Protein AF-A0A067SMG1-F1 (afdb_monomer)

Organism: Galerina marginata (strain CBS 339.88) (NCBI:txid685588)

Sequence (246 aa):
WRNTCFRSNEITLSEAVESLTSDTPLVEARPGQNPSRWILFDTRSDKVAILAHAGLWSWNSDLRSGNFVPPGRKAPEGLPDSRMQTEISYKCEISYTIETSIDDSIYVLLKALEGHVCSQKNFNRSNRERRKWQDGTDRHRFVMSSKMLVKKSPFNTAQGSPLNTPYEIHPWVLEALNEQSEQLYIANPESPRYLDRQGEVLVDLFDSEESGFRRGDIVWFSFKLGFYVNRDHWAPEIIPTAFIRV

Solvent-accessible surface area (backbone atoms only — not comparable to full-atom values): 13862 Å² total; per-residue (Å²): 104,47,88,49,69,94,50,94,80,47,40,28,47,62,58,42,49,61,23,64,78,46,100,68,39,47,50,46,67,41,70,46,101,48,84,49,30,31,33,36,26,23,61,88,74,76,38,76,31,34,32,21,40,48,44,31,31,52,52,62,41,49,91,64,50,26,32,50,40,53,84,94,58,84,73,62,88,92,59,54,77,92,62,54,29,65,62,94,44,80,82,26,30,31,42,39,30,31,46,15,73,90,56,48,59,67,51,59,46,49,49,50,52,51,52,52,42,67,70,36,87,78,50,62,79,81,71,52,49,72,48,74,78,83,68,54,87,62,47,57,56,46,76,48,52,42,52,50,34,38,72,59,43,88,89,47,44,89,52,33,49,83,82,52,42,97,61,86,72,33,68,71,59,50,53,56,53,68,68,42,92,63,74,53,55,24,60,33,68,70,49,57,46,56,29,32,52,61,87,95,43,78,43,55,20,76,79,40,98,65,59,60,90,49,69,68,38,42,31,37,36,32,26,35,51,34,34,40,46,63,96,74,28,25,44,80,42,66,42,52,48,32,39,30,42,99

Secondary structure (DSSP, 8-state):
-TT--SSTTEEEHHHHHHHTTSSS-SEEEEE-SSTTEEEEEETTTTEE-EEEEEEEEEEESBTTTBTB--TTSPPPTT--GGG-BSS-STT-EEEEEEE-SS--HHHHHHHHHHHHHHHSTTTTTT-PEEPSTTSSSS-SEEEEEEESEEE--TTTSTT-STT--SSPPPHHHHHHHHT-SS--EEE-TTPPEEEEEETTEEEEGGGSSS-S--TT-EEEEEEEEEEEE-SSEEEEEEEEEEEEE-

pLDDT: mean 93.11, std 7.55, range [54.03, 98.56]

Structure (mmCIF, N/CA/C/O backbone):
data_AF-A0A067SMG1-F1
#
_entry.id   AF-A0A067SMG1-F1
#
loop_
_atom_site.group_PDB
_atom_site.id
_atom_site.type_symbol
_atom_site.label_atom_id
_atom_site.label_alt_id
_atom_site.label_comp_id
_atom_site.label_asym_id
_atom_site.label_entity_id
_atom_site.label_seq_id
_atom_site.pdbx_PDB_ins_code
_atom_site.Cartn_x
_atom_site.Cartn_y
_atom_site.Cartn_z
_atom_site.occupancy
_atom_site.B_iso_or_equiv
_atom_site.auth_seq_id
_atom_site.auth_comp_id
_atom_site.auth_asym_id
_atom_site.auth_atom_id
_atom_site.pdbx_PDB_model_num
ATOM 1 N N . TRP A 1 1 ? -11.318 -15.591 1.400 1.00 90.62 1 TRP A N 1
ATOM 2 C CA . TRP A 1 1 ? -10.033 -14.870 1.328 1.00 90.62 1 TRP A CA 1
ATOM 3 C C . TRP A 1 1 ? -9.918 -13.661 2.252 1.00 90.62 1 TRP A C 1
ATOM 5 O O . TRP A 1 1 ? -8.866 -13.517 2.851 1.00 90.62 1 TRP A O 1
ATOM 15 N N . ARG A 1 2 ? -10.952 -12.820 2.439 1.00 88.62 2 ARG A N 1
ATOM 16 C CA . ARG A 1 2 ? -10.880 -11.656 3.359 1.00 88.62 2 ARG A CA 1
ATOM 17 C C . ARG A 1 2 ? -10.583 -12.004 4.827 1.00 88.62 2 ARG A C 1
ATOM 19 O O . ARG A 1 2 ? -9.957 -11.208 5.511 1.00 88.62 2 ARG A O 1
ATOM 26 N N . ASN A 1 3 ? -10.989 -13.196 5.266 1.00 90.00 3 ASN A N 1
ATOM 27 C CA . ASN A 1 3 ? -10.800 -13.692 6.634 1.00 90.00 3 ASN A CA 1
ATOM 28 C C . ASN A 1 3 ? -9.672 -14.739 6.705 1.00 90.00 3 ASN A C 1
ATOM 30 O O . ASN A 1 3 ? -9.772 -15.730 7.420 1.00 90.00 3 ASN A O 1
ATOM 34 N N . THR A 1 4 ? -8.651 -14.599 5.863 1.00 93.38 4 THR A N 1
ATOM 35 C CA . THR A 1 4 ? -7.536 -15.547 5.774 1.00 93.38 4 THR A CA 1
ATOM 36 C C . THR A 1 4 ? -6.230 -14.784 5.928 1.00 93.38 4 THR A C 1
ATOM 38 O O . THR A 1 4 ? -6.065 -13.737 5.308 1.00 93.38 4 THR A O 1
ATOM 41 N N . CYS A 1 5 ? -5.299 -15.323 6.711 1.00 95.56 5 CYS A N 1
ATOM 42 C CA . CYS A 1 5 ? -3.917 -14.854 6.800 1.00 95.56 5 CYS A CA 1
ATOM 43 C C . CYS A 1 5 ? -2.984 -15.947 6.276 1.00 95.56 5 CYS A C 1
ATOM 45 O O . CYS A 1 5 ? -3.228 -17.130 6.519 1.00 95.56 5 CYS A O 1
ATOM 47 N N . PHE A 1 6 ? -1.914 -15.560 5.580 1.00 93.88 6 PHE A N 1
ATOM 48 C CA . PHE A 1 6 ? -0.892 -16.505 5.113 1.00 93.88 6 PHE A CA 1
ATOM 49 C C . PHE A 1 6 ? 0.282 -16.610 6.090 1.00 93.88 6 PHE A C 1
ATOM 51 O O . PHE A 1 6 ? 1.050 -17.570 6.032 1.00 93.88 6 PHE A O 1
ATOM 58 N N . ARG A 1 7 ? 0.431 -15.641 7.000 1.00 92.31 7 ARG A N 1
ATOM 59 C CA . ARG A 1 7 ? 1.454 -15.643 8.051 1.00 92.31 7 ARG A CA 1
ATOM 60 C C . ARG A 1 7 ? 0.813 -15.478 9.423 1.00 92.31 7 ARG A C 1
ATOM 62 O O . ARG A 1 7 ? -0.187 -14.790 9.585 1.00 92.31 7 ARG A O 1
ATOM 69 N N . SER A 1 8 ? 1.426 -16.081 10.437 1.00 92.75 8 SER A N 1
ATOM 70 C CA . SER A 1 8 ? 0.914 -16.071 11.816 1.00 92.75 8 SER A CA 1
ATOM 71 C C . SER A 1 8 ? 0.941 -14.695 12.489 1.00 92.75 8 SER A C 1
ATOM 73 O O . SER A 1 8 ? 0.257 -14.487 13.486 1.00 92.75 8 SER A O 1
ATOM 75 N N . ASN A 1 9 ? 1.734 -13.759 11.966 1.00 94.69 9 ASN A N 1
ATOM 76 C CA . ASN A 1 9 ? 1.856 -12.394 12.472 1.00 94.69 9 ASN A CA 1
ATOM 77 C C . ASN A 1 9 ? 0.959 -11.383 11.734 1.00 94.69 9 ASN A C 1
ATOM 79 O O . ASN A 1 9 ? 1.116 -10.179 11.934 1.00 94.69 9 ASN A O 1
ATOM 83 N N . GLU A 1 10 ? 0.075 -11.851 10.856 1.00 97.25 10 GLU A N 1
ATOM 84 C CA . GLU A 1 10 ? -0.895 -11.021 10.142 1.00 97.25 10 GLU A CA 1
ATOM 85 C C . GLU A 1 10 ? -2.236 -11.007 10.885 1.00 97.25 10 GLU A C 1
ATOM 87 O O . GLU A 1 10 ? -2.610 -11.977 11.546 1.00 97.25 10 GLU A O 1
ATOM 92 N N . ILE A 1 11 ? -2.964 -9.898 10.769 1.00 98.06 11 ILE A N 1
ATOM 93 C CA . ILE A 1 11 ? -4.316 -9.722 11.312 1.00 98.06 11 ILE A CA 1
ATOM 94 C C . ILE A 1 11 ? -5.219 -9.371 10.136 1.00 98.06 11 ILE A C 1
ATOM 96 O O . ILE A 1 11 ? -4.881 -8.486 9.346 1.00 98.06 11 ILE A O 1
ATOM 100 N N . THR A 1 12 ? -6.366 -10.026 9.981 1.00 98.31 12 THR A N 1
ATOM 101 C CA . THR A 1 12 ? -7.283 -9.610 8.914 1.00 98.31 12 THR A CA 1
ATOM 102 C C . THR A 1 12 ? -7.840 -8.221 9.225 1.00 98.31 12 THR A C 1
ATOM 104 O O . THR A 1 12 ? -8.020 -7.835 10.381 1.00 98.31 12 THR A O 1
ATOM 107 N N . LEU A 1 13 ? -8.113 -7.430 8.189 1.00 98.12 13 LEU A N 1
ATOM 108 C CA . LEU A 1 13 ? -8.626 -6.074 8.356 1.00 98.12 13 LEU A CA 1
ATOM 109 C C . LEU A 1 13 ? -9.962 -6.066 9.125 1.00 98.12 13 LEU A C 1
ATOM 111 O O . LEU A 1 13 ? -10.194 -5.167 9.932 1.00 98.12 13 LEU A O 1
ATOM 115 N N . SER A 1 14 ? -10.803 -7.082 8.910 1.00 97.62 14 SER A N 1
ATOM 116 C CA . SER A 1 14 ? -12.062 -7.270 9.638 1.00 97.62 14 SER A CA 1
ATOM 117 C C . SER A 1 14 ? -11.826 -7.549 11.122 1.00 97.62 14 SER A C 1
ATOM 119 O O . SER A 1 14 ? -12.358 -6.818 11.951 1.00 97.62 14 SER A O 1
ATOM 121 N N . GLU A 1 15 ? -10.968 -8.516 11.471 1.00 97.62 15 GLU A N 1
ATOM 122 C CA . GLU A 1 15 ? -10.653 -8.834 12.875 1.00 97.62 15 GLU A CA 1
ATOM 123 C C . GLU A 1 15 ? -10.051 -7.632 13.610 1.00 97.62 15 GLU A C 1
ATOM 125 O O . GLU A 1 15 ? -10.401 -7.361 14.760 1.00 97.62 15 GLU A O 1
ATOM 130 N N . ALA A 1 16 ? -9.167 -6.879 12.944 1.00 98.12 16 ALA A N 1
ATOM 131 C CA . ALA A 1 16 ? -8.590 -5.668 13.513 1.00 98.12 16 ALA A CA 1
ATOM 132 C C . ALA A 1 16 ? -9.688 -4.664 13.898 1.00 98.12 16 ALA A C 1
ATOM 134 O O . ALA A 1 16 ? -9.674 -4.156 15.018 1.00 98.12 16 ALA A O 1
ATOM 135 N N . VAL A 1 17 ? -10.659 -4.424 13.011 1.00 98.19 17 VAL A N 1
ATOM 136 C CA . VAL A 1 17 ? -11.784 -3.508 13.254 1.00 98.19 17 VAL A CA 1
ATOM 137 C C . VAL A 1 17 ? -12.749 -4.042 14.311 1.00 98.19 17 VAL A C 1
ATOM 139 O O . VAL A 1 17 ? -13.109 -3.302 15.223 1.00 98.19 17 VAL A O 1
ATOM 142 N N . GLU A 1 18 ? -13.149 -5.309 14.225 1.00 97.56 18 GLU A N 1
ATOM 143 C CA . GLU A 1 18 ? -14.068 -5.942 15.179 1.00 97.56 18 GLU A CA 1
ATOM 144 C C . GLU A 1 18 ? -13.508 -5.883 16.608 1.00 97.56 18 GLU A C 1
ATOM 146 O O . GLU A 1 18 ? -14.220 -5.527 17.553 1.00 97.56 18 GLU A O 1
ATOM 151 N N . SER A 1 19 ? -12.199 -6.116 16.756 1.00 97.81 19 SER A N 1
ATOM 152 C CA . SER A 1 19 ? -11.522 -6.082 18.054 1.00 97.81 19 SER A CA 1
ATOM 153 C C . SER A 1 19 ? -11.536 -4.711 18.736 1.00 97.81 19 SER A C 1
ATOM 155 O O . SER A 1 19 ? -11.429 -4.657 19.960 1.00 97.81 19 SER A O 1
ATOM 157 N N . LEU A 1 20 ? -11.716 -3.607 17.997 1.00 97.00 20 LEU A N 1
ATOM 158 C CA . LEU A 1 20 ? -11.731 -2.252 18.569 1.00 97.00 20 LEU A CA 1
ATOM 159 C C . LEU A 1 20 ? -12.876 -2.024 19.562 1.00 97.00 20 LEU A C 1
ATOM 161 O O . LEU A 1 20 ? -12.813 -1.094 20.362 1.00 97.00 20 LEU A O 1
ATOM 165 N N . THR A 1 21 ? -13.926 -2.841 19.483 1.00 93.44 21 THR A N 1
ATOM 166 C CA . THR A 1 21 ? -15.078 -2.791 20.395 1.00 93.44 21 THR A CA 1
ATOM 167 C C . THR A 1 21 ? -14.929 -3.706 21.610 1.00 93.44 21 THR A C 1
ATOM 169 O O . THR A 1 21 ? -15.764 -3.665 22.509 1.00 93.44 21 THR A O 1
ATOM 172 N N . SER A 1 22 ? -13.881 -4.531 21.638 1.00 94.00 22 SER A N 1
ATOM 173 C CA . SER A 1 22 ? -13.586 -5.435 22.748 1.00 94.00 22 SER A CA 1
ATOM 174 C C . SER A 1 22 ? -12.721 -4.759 23.814 1.00 94.00 22 SER A C 1
ATOM 176 O O . SER A 1 22 ? -12.049 -3.763 23.546 1.00 94.00 22 SER A O 1
ATOM 178 N N . ASP A 1 23 ? -12.669 -5.357 25.006 1.00 91.88 23 ASP A N 1
ATOM 179 C CA . ASP A 1 23 ? -11.770 -4.922 26.085 1.00 91.88 23 ASP A CA 1
ATOM 180 C C . ASP A 1 23 ? -10.282 -5.115 25.737 1.00 91.88 23 ASP A C 1
ATOM 182 O O . ASP A 1 23 ? -9.404 -4.527 26.370 1.00 91.88 23 ASP A O 1
ATOM 186 N N . THR A 1 24 ? -9.984 -5.931 24.720 1.00 93.56 24 THR A N 1
ATOM 187 C CA . THR A 1 24 ? -8.625 -6.248 24.269 1.00 93.56 24 THR A CA 1
ATOM 188 C C . THR A 1 24 ? -8.475 -6.025 22.759 1.00 93.56 24 THR A C 1
ATOM 190 O O . THR A 1 24 ? -8.431 -6.999 21.998 1.00 93.56 24 THR A O 1
ATOM 193 N N . PRO A 1 25 ? -8.387 -4.764 22.292 1.00 96.44 25 PRO A N 1
ATOM 194 C CA . PRO A 1 25 ? -8.156 -4.468 20.882 1.00 96.44 25 PRO A CA 1
ATOM 195 C C . PRO A 1 25 ? -6.884 -5.140 20.361 1.00 96.44 25 PRO A C 1
ATOM 197 O O . PRO A 1 25 ? -5.845 -5.118 21.022 1.00 96.44 25 PRO A O 1
ATOM 200 N N . LEU A 1 26 ? -6.948 -5.714 19.158 1.00 97.81 26 LEU A N 1
ATOM 201 C CA . LEU A 1 26 ? -5.795 -6.337 18.497 1.00 97.81 26 LEU A CA 1
ATOM 202 C C . LEU A 1 26 ? -4.830 -5.300 17.923 1.00 97.81 26 LEU A C 1
ATOM 204 O O . LEU A 1 26 ? -3.658 -5.601 17.697 1.00 97.81 26 LEU A O 1
ATOM 208 N N . VAL A 1 27 ? -5.326 -4.089 17.666 1.00 98.25 27 VAL A N 1
ATOM 209 C CA . VAL A 1 27 ? -4.538 -2.997 17.105 1.00 98.25 27 VAL A CA 1
ATOM 210 C C . VAL A 1 27 ? -4.694 -1.715 17.906 1.00 98.25 27 VAL A C 1
ATOM 212 O O . VAL A 1 27 ? -5.761 -1.421 18.440 1.00 98.25 27 VAL A O 1
ATOM 215 N N . GLU A 1 28 ? -3.625 -0.929 17.938 1.00 97.19 28 GLU A N 1
ATOM 216 C CA . GLU A 1 28 ? -3.606 0.402 18.538 1.00 97.19 28 GLU A CA 1
ATOM 217 C C . GLU A 1 28 ? -2.879 1.379 17.610 1.00 97.19 28 GLU A C 1
ATOM 219 O O . GLU A 1 28 ? -1.789 1.086 17.110 1.00 97.19 28 GLU A O 1
ATOM 224 N N . ALA A 1 29 ? -3.460 2.557 17.380 1.00 97.19 29 ALA A N 1
ATOM 225 C CA . ALA A 1 29 ? -2.778 3.628 16.661 1.00 97.19 29 ALA A CA 1
ATOM 226 C C . ALA A 1 29 ? -1.853 4.411 17.599 1.00 97.19 29 ALA A C 1
ATOM 228 O O . ALA A 1 29 ? -2.312 5.025 18.559 1.00 97.19 29 ALA A O 1
ATOM 229 N N . ARG A 1 30 ? -0.556 4.457 17.281 1.00 95.69 30 ARG A N 1
ATOM 230 C CA . ARG A 1 30 ? 0.455 5.164 18.084 1.00 95.69 30 ARG A CA 1
ATOM 231 C C . ARG A 1 30 ? 1.274 6.129 17.231 1.00 95.69 30 ARG A C 1
ATOM 233 O O . ARG A 1 30 ? 1.435 5.883 16.030 1.00 95.69 30 ARG A O 1
ATOM 240 N N . PRO A 1 31 ? 1.827 7.212 17.811 1.00 93.50 31 PRO A N 1
ATOM 241 C CA . PRO A 1 31 ? 2.770 8.058 17.096 1.00 93.50 31 PRO A CA 1
ATOM 242 C C . PRO A 1 31 ? 4.018 7.245 16.724 1.00 93.50 31 PRO A C 1
ATOM 244 O O . PRO A 1 31 ? 4.573 6.514 17.543 1.00 93.50 31 PRO A O 1
ATOM 247 N N . GLY A 1 32 ? 4.465 7.378 15.478 1.00 85.19 32 GLY A N 1
ATOM 248 C CA . GLY A 1 32 ? 5.755 6.868 15.032 1.00 85.19 32 GLY A CA 1
ATOM 249 C C . GLY A 1 32 ? 6.905 7.753 15.519 1.00 85.19 32 GLY A C 1
ATOM 250 O O . GLY A 1 32 ? 6.719 8.684 16.301 1.00 85.19 32 GLY A O 1
ATOM 251 N N . GLN A 1 33 ? 8.112 7.519 14.994 1.00 79.12 33 GLN A N 1
ATOM 252 C CA . GLN A 1 33 ? 9.292 8.335 15.332 1.00 79.12 33 GLN A CA 1
ATOM 253 C C . GLN A 1 33 ? 9.099 9.834 15.047 1.00 79.12 33 GLN A C 1
ATOM 255 O O . GLN A 1 33 ? 9.709 10.680 15.695 1.00 79.12 33 GLN A O 1
ATOM 260 N N . ASN A 1 34 ? 8.248 10.168 14.076 1.00 81.00 34 ASN A N 1
ATOM 261 C CA . ASN A 1 34 ? 7.830 11.533 13.799 1.00 81.00 34 ASN A CA 1
ATOM 262 C C . ASN A 1 34 ? 6.392 11.725 14.314 1.00 81.00 34 ASN A C 1
ATOM 264 O O . ASN A 1 34 ? 5.516 10.998 13.855 1.00 81.00 34 ASN A O 1
ATOM 268 N N . PRO A 1 35 ? 6.104 12.725 15.171 1.00 79.56 35 PRO A N 1
ATOM 269 C CA . PRO A 1 35 ? 4.765 12.939 15.734 1.00 79.56 35 PRO A CA 1
ATOM 270 C C . PRO A 1 35 ? 3.687 13.274 14.688 1.00 79.56 35 PRO A C 1
ATOM 272 O O . PRO A 1 35 ? 2.495 13.172 14.975 1.00 79.56 35 PRO A O 1
ATOM 275 N N . SER A 1 36 ? 4.090 13.667 13.474 1.00 89.38 36 SER A N 1
ATOM 276 C CA . SER A 1 36 ? 3.189 13.855 12.327 1.00 89.38 36 SER A CA 1
ATOM 277 C C . SER A 1 36 ? 2.790 12.550 11.636 1.00 89.38 36 SER A C 1
ATOM 279 O O . SER A 1 36 ? 1.933 12.575 10.757 1.00 89.38 36 SER A O 1
ATOM 281 N N . ARG A 1 37 ? 3.391 11.417 12.012 1.00 94.38 37 ARG A N 1
ATOM 282 C CA . ARG A 1 37 ? 3.074 10.084 11.504 1.00 94.38 37 ARG A CA 1
ATOM 283 C C . ARG A 1 37 ? 2.602 9.208 12.651 1.00 94.38 37 ARG A C 1
ATOM 285 O O . ARG A 1 37 ? 3.260 9.108 13.677 1.00 94.38 37 ARG A O 1
ATOM 292 N N . TRP A 1 38 ? 1.476 8.560 12.450 1.00 97.31 38 TRP A N 1
ATOM 293 C CA . TRP A 1 38 ? 0.915 7.543 13.320 1.00 97.31 38 TRP A CA 1
ATOM 294 C C . TRP A 1 38 ? 0.880 6.230 12.553 1.00 97.31 38 TRP A C 1
ATOM 296 O O . TRP A 1 38 ? 0.811 6.234 11.325 1.00 97.31 38 TRP A O 1
ATOM 306 N N . ILE A 1 39 ? 0.967 5.109 13.251 1.00 97.31 39 ILE A N 1
ATOM 307 C CA . ILE A 1 39 ? 0.933 3.785 12.634 1.00 97.31 39 ILE A CA 1
ATOM 308 C C . ILE A 1 39 ? 0.213 2.812 13.559 1.00 97.31 39 ILE A C 1
ATOM 310 O O . ILE A 1 39 ? 0.230 2.992 14.779 1.00 97.31 39 ILE A O 1
ATOM 314 N N . LEU A 1 40 ? -0.454 1.817 12.978 1.00 97.94 40 LEU A N 1
ATOM 315 C CA . LEU A 1 40 ? -1.070 0.746 13.752 1.00 97.94 40 LEU A CA 1
ATOM 316 C C . LEU A 1 40 ? -0.018 -0.252 14.242 1.00 97.94 40 LEU A C 1
ATOM 318 O O . LEU A 1 40 ? 0.816 -0.726 13.469 1.00 97.94 40 LEU A O 1
ATOM 322 N N . PHE A 1 41 ? -0.093 -0.587 15.525 1.00 97.94 41 PHE A N 1
ATOM 323 C CA . PHE A 1 41 ? 0.688 -1.633 16.178 1.00 97.94 41 PHE A CA 1
ATOM 324 C C . PHE A 1 41 ? -0.212 -2.807 16.550 1.00 97.94 41 PHE A C 1
ATOM 326 O O . PHE A 1 41 ? -1.348 -2.592 16.958 1.00 97.94 41 PHE A O 1
ATOM 333 N N . ASP A 1 42 ? 0.301 -4.030 16.421 1.00 97.81 42 ASP A N 1
ATOM 334 C CA . ASP A 1 42 ? -0.302 -5.239 16.980 1.00 97.81 42 ASP A CA 1
ATOM 335 C C . ASP A 1 42 ? -0.035 -5.255 18.487 1.00 97.81 42 ASP A C 1
ATOM 337 O O . ASP A 1 42 ? 1.119 -5.300 18.924 1.00 97.81 42 ASP A O 1
ATOM 341 N N . THR A 1 43 ? -1.099 -5.222 19.284 1.00 97.06 43 THR A N 1
ATOM 342 C CA . THR A 1 43 ? -1.020 -5.123 20.749 1.00 97.06 43 THR A CA 1
ATOM 343 C C . THR A 1 43 ? -0.432 -6.370 21.405 1.00 97.06 43 THR A C 1
ATOM 345 O O . THR A 1 43 ? 0.092 -6.291 22.513 1.00 97.06 43 THR A O 1
ATOM 348 N N . ARG A 1 44 ? -0.459 -7.519 20.720 1.00 95.81 44 ARG A N 1
ATOM 349 C CA . ARG A 1 44 ? 0.058 -8.797 21.234 1.00 95.81 44 ARG A CA 1
ATOM 350 C C . ARG A 1 44 ? 1.573 -8.892 21.106 1.00 95.81 44 ARG A C 1
ATOM 352 O O . ARG A 1 44 ? 2.223 -9.527 21.930 1.00 95.81 44 ARG A O 1
ATOM 359 N N . SER A 1 45 ? 2.125 -8.315 20.038 1.00 95.50 45 SER A N 1
ATOM 360 C CA . SER A 1 45 ? 3.551 -8.425 19.702 1.00 95.50 45 SER A CA 1
ATOM 361 C C . SER A 1 45 ? 4.338 -7.131 19.883 1.00 95.50 45 SER A C 1
ATOM 363 O O . SER A 1 45 ? 5.565 -7.165 19.803 1.00 95.50 45 SER A O 1
ATOM 365 N N . ASP A 1 46 ? 3.648 -6.011 20.104 1.00 95.50 46 ASP A N 1
ATOM 366 C CA . ASP A 1 46 ? 4.214 -4.662 20.197 1.00 95.50 46 ASP A CA 1
ATOM 367 C C . ASP A 1 46 ? 4.988 -4.225 18.937 1.00 95.50 46 ASP A C 1
ATOM 369 O O . ASP A 1 46 ? 5.860 -3.357 18.957 1.00 95.50 46 ASP A O 1
ATOM 373 N N . LYS A 1 47 ? 4.670 -4.842 17.795 1.00 95.81 47 LYS A N 1
ATOM 374 C CA . LYS A 1 47 ? 5.253 -4.535 16.483 1.00 95.81 47 LYS A CA 1
ATOM 375 C C . LYS A 1 47 ? 4.231 -3.834 15.605 1.00 95.81 47 LYS A C 1
ATOM 377 O O . LYS A 1 47 ? 3.034 -3.894 15.861 1.00 95.81 47 LYS A O 1
ATOM 382 N N . VAL A 1 48 ? 4.699 -3.187 14.539 1.00 96.81 48 VAL A N 1
ATOM 383 C CA . VAL A 1 48 ? 3.809 -2.627 13.512 1.00 96.81 48 VAL A CA 1
ATOM 384 C C . VAL A 1 48 ? 2.882 -3.729 12.995 1.00 96.81 48 VAL A C 1
ATOM 386 O O . VAL A 1 48 ? 3.360 -4.782 12.569 1.00 96.81 48 VAL A O 1
ATOM 389 N N . ALA A 1 49 ? 1.575 -3.475 13.035 1.00 98.06 49 ALA A N 1
ATOM 390 C CA . ALA A 1 49 ? 0.570 -4.421 12.581 1.00 98.06 49 ALA A CA 1
ATOM 391 C C . ALA A 1 49 ? 0.687 -4.634 11.067 1.00 98.06 49 ALA A C 1
ATOM 393 O O . ALA A 1 49 ? 0.797 -3.674 10.297 1.00 98.06 49 ALA A O 1
ATOM 394 N N . ILE A 1 50 ? 0.625 -5.897 10.647 1.00 98.31 50 ILE A N 1
ATOM 395 C CA . ILE A 1 50 ? 0.471 -6.270 9.242 1.00 98.31 50 ILE A CA 1
ATOM 396 C C . ILE A 1 50 ? -0.981 -6.690 9.057 1.00 98.31 50 ILE A C 1
ATOM 398 O O . ILE A 1 50 ? -1.403 -7.735 9.550 1.00 98.31 50 ILE A O 1
ATOM 402 N N . LEU A 1 51 ? -1.743 -5.839 8.380 1.00 98.56 51 LEU A N 1
ATOM 403 C CA . LEU A 1 51 ? -3.145 -6.076 8.078 1.00 98.56 51 LEU A CA 1
ATOM 404 C C . LEU A 1 51 ? -3.280 -6.833 6.763 1.00 98.56 51 LEU A C 1
ATOM 406 O O . LEU A 1 51 ? -2.466 -6.645 5.862 1.00 98.56 51 LEU A O 1
ATOM 410 N N . ALA A 1 52 ? -4.319 -7.650 6.645 1.00 98.38 52 ALA A N 1
ATOM 411 C CA . ALA A 1 52 ? -4.612 -8.434 5.453 1.00 98.38 52 ALA A CA 1
ATOM 412 C C . ALA A 1 52 ? 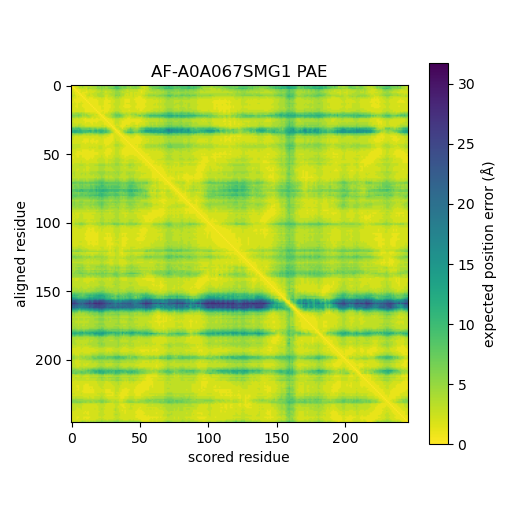-6.03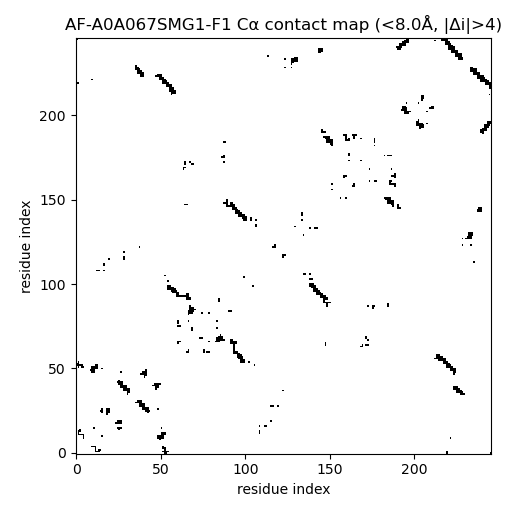8 -8.197 4.948 1.00 98.38 52 ALA A C 1
ATOM 414 O O . ALA A 1 52 ? -6.983 -8.097 5.731 1.00 98.38 52 ALA A O 1
ATOM 415 N N . HIS A 1 53 ? -6.212 -8.134 3.632 1.00 98.12 53 HIS A N 1
ATOM 416 C CA . HIS A 1 53 ? -7.522 -8.067 2.990 1.00 98.12 53 HIS A CA 1
ATOM 417 C C . HIS A 1 53 ? -7.491 -8.780 1.633 1.00 98.12 53 HIS A C 1
ATOM 419 O O . HIS A 1 53 ? -6.439 -9.223 1.180 1.00 98.12 53 HIS A O 1
ATOM 425 N N . ALA A 1 54 ? -8.642 -8.919 0.980 1.00 97.69 54 ALA A N 1
ATOM 426 C CA . ALA A 1 54 ? -8.717 -9.467 -0.369 1.00 97.69 54 ALA A CA 1
ATOM 427 C C . ALA A 1 54 ? -9.739 -8.694 -1.198 1.00 97.69 54 ALA A C 1
ATOM 429 O O . ALA A 1 54 ? -10.757 -8.262 -0.662 1.00 97.69 54 ALA A O 1
ATOM 430 N N . GLY A 1 55 ? -9.476 -8.549 -2.492 1.00 97.12 55 GLY A N 1
ATOM 431 C CA . GLY A 1 55 ? -10.370 -7.869 -3.424 1.00 97.12 55 GLY A CA 1
ATOM 432 C C . GLY A 1 55 ? -10.128 -8.299 -4.866 1.00 97.12 55 GLY A C 1
ATOM 433 O O . GLY A 1 55 ? -9.262 -9.130 -5.137 1.00 97.12 55 GLY A O 1
ATOM 434 N N . LEU A 1 56 ? -10.907 -7.735 -5.787 1.00 97.56 56 LEU A N 1
ATOM 435 C CA . LEU A 1 56 ? -10.766 -8.002 -7.216 1.00 97.56 56 LEU A CA 1
ATOM 436 C C . LEU A 1 56 ? -9.714 -7.078 -7.821 1.00 97.56 56 LEU A C 1
ATOM 438 O O . LEU A 1 56 ? -9.838 -5.856 -7.755 1.00 97.56 56 LEU A O 1
ATOM 442 N N . TRP A 1 57 ? -8.683 -7.642 -8.437 1.00 97.81 57 TRP A N 1
ATOM 443 C CA . TRP A 1 57 ? -7.665 -6.865 -9.123 1.00 97.81 57 TRP A CA 1
ATOM 444 C C . TRP A 1 57 ? -8.260 -6.168 -10.342 1.00 97.81 57 TRP A C 1
ATOM 446 O O . TRP A 1 57 ? -8.920 -6.790 -11.176 1.00 97.81 57 TRP A O 1
ATOM 456 N N . SER A 1 58 ? -8.032 -4.864 -10.468 1.00 96.44 58 SER A N 1
ATOM 457 C CA . SER A 1 58 ? -8.488 -4.100 -11.629 1.00 96.44 58 SER A CA 1
ATOM 458 C C . SER A 1 58 ? -7.345 -3.774 -12.577 1.00 96.44 58 SER A C 1
ATOM 460 O O . SER A 1 58 ? -7.530 -3.875 -13.788 1.00 96.44 58 SER A O 1
ATOM 462 N N . TRP A 1 59 ? -6.229 -3.275 -12.044 1.00 95.62 59 TRP A N 1
ATOM 463 C CA . TRP A 1 59 ? -5.133 -2.718 -12.836 1.00 95.62 59 TRP A CA 1
ATOM 464 C C . TRP A 1 59 ? -3.891 -2.473 -11.974 1.00 95.62 59 TRP A C 1
ATOM 466 O O . TRP A 1 59 ? -4.006 -2.199 -10.779 1.00 95.62 59 TRP A O 1
AT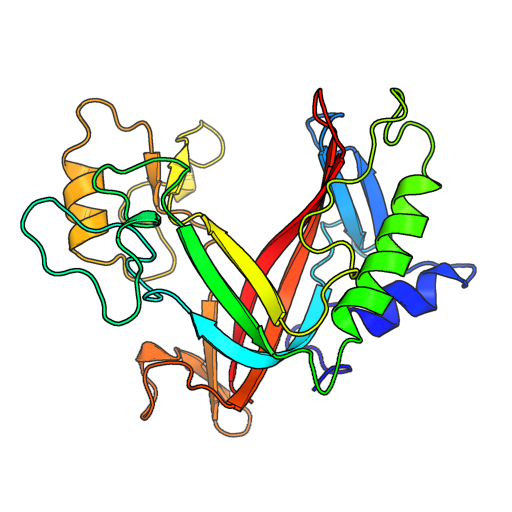OM 476 N N . ASN A 1 60 ? -2.716 -2.466 -12.597 1.00 96.25 60 ASN A N 1
ATOM 477 C CA . ASN A 1 60 ? -1.476 -1.968 -12.016 1.00 96.25 60 ASN A CA 1
ATOM 478 C C . ASN A 1 60 ? -0.563 -1.359 -13.084 1.00 96.25 60 ASN A C 1
ATOM 480 O O . ASN A 1 60 ? -0.649 -1.718 -14.256 1.00 96.25 60 ASN A O 1
ATOM 484 N N . SER A 1 61 ? 0.346 -0.478 -12.665 1.00 95.94 61 SER A N 1
ATOM 485 C CA . SER A 1 61 ? 1.529 -0.160 -13.475 1.00 95.94 61 SER A CA 1
ATOM 486 C C . SER A 1 61 ? 2.467 -1.366 -13.517 1.00 95.94 61 SER A C 1
ATOM 488 O O . SER A 1 61 ? 2.336 -2.260 -12.680 1.00 95.94 61 SER A O 1
ATOM 490 N N . ASP A 1 62 ? 3.455 -1.364 -14.412 1.00 95.25 62 ASP A N 1
ATOM 491 C CA . ASP A 1 62 ? 4.479 -2.413 -14.443 1.00 95.25 62 ASP A CA 1
ATOM 492 C C . ASP A 1 62 ? 5.028 -2.710 -13.031 1.00 95.25 62 ASP A C 1
ATOM 494 O O . ASP A 1 62 ? 5.364 -1.793 -12.277 1.00 95.25 62 ASP A O 1
ATOM 498 N N . LEU A 1 63 ? 5.061 -3.986 -12.639 1.00 95.25 63 LEU A N 1
ATOM 499 C CA . LEU A 1 63 ? 5.371 -4.391 -11.262 1.00 95.25 63 LEU A CA 1
ATOM 500 C C . LEU 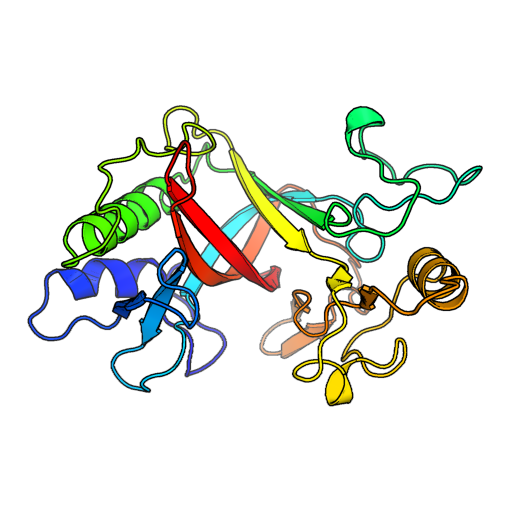A 1 63 ? 6.866 -4.302 -10.923 1.00 95.25 63 LEU A C 1
ATOM 502 O O . LEU A 1 63 ? 7.232 -4.474 -9.760 1.00 95.25 63 LEU A O 1
ATOM 506 N N . ARG A 1 64 ? 7.732 -4.039 -11.911 1.00 93.19 64 ARG A N 1
ATOM 507 C CA . ARG A 1 64 ? 9.186 -3.930 -11.736 1.00 93.19 64 ARG A CA 1
ATOM 508 C C . ARG A 1 64 ? 9.696 -2.513 -12.015 1.00 93.19 64 ARG A C 1
ATOM 510 O O . ARG A 1 64 ? 10.555 -2.028 -11.281 1.00 93.19 64 ARG A O 1
ATOM 517 N N . SER A 1 65 ? 9.173 -1.833 -13.037 1.00 95.19 65 SER A N 1
ATOM 518 C CA . SER A 1 65 ? 9.557 -0.463 -13.410 1.00 95.19 65 SER A CA 1
ATOM 519 C C . SER A 1 65 ? 8.555 0.609 -12.971 1.00 95.19 65 SER A C 1
ATOM 521 O O . SER A 1 65 ? 8.863 1.795 -13.077 1.00 95.19 65 SER A O 1
ATOM 523 N N . GLY A 1 66 ? 7.370 0.232 -12.480 1.00 96.12 66 GLY A N 1
ATOM 524 C CA . GLY A 1 66 ? 6.342 1.166 -12.022 1.00 96.12 66 GLY A CA 1
ATOM 525 C C . GLY A 1 66 ? 6.024 2.238 -13.060 1.00 96.12 66 GLY A C 1
ATOM 526 O O . GLY A 1 66 ? 5.762 1.943 -14.226 1.00 96.12 66 GLY A O 1
ATOM 527 N N . ASN A 1 67 ? 6.063 3.497 -12.630 1.00 97.19 67 ASN A N 1
ATOM 528 C CA . ASN A 1 67 ? 5.935 4.657 -13.509 1.00 97.19 67 ASN A CA 1
ATOM 529 C C . ASN A 1 67 ? 7.274 5.249 -13.989 1.00 97.19 67 ASN A C 1
ATOM 531 O O . ASN A 1 67 ? 7.261 6.309 -14.618 1.00 97.19 67 ASN A O 1
ATOM 535 N N . PHE A 1 68 ? 8.414 4.617 -13.699 1.00 97.62 68 PHE A N 1
ATOM 536 C CA . PHE A 1 68 ? 9.716 5.083 -14.170 1.00 97.62 68 PHE A CA 1
ATOM 537 C C . PHE A 1 68 ? 9.976 4.615 -15.606 1.00 97.62 68 PHE A C 1
ATOM 539 O O . PHE A 1 68 ? 9.990 3.418 -15.895 1.00 97.62 68 PHE A O 1
ATOM 546 N N . VAL A 1 69 ? 10.207 5.572 -16.504 1.00 97.00 69 VAL A N 1
ATOM 547 C CA . VAL A 1 69 ? 10.487 5.328 -17.921 1.00 97.00 69 VAL A CA 1
ATOM 548 C C . VAL A 1 69 ? 11.640 6.240 -18.345 1.00 97.00 69 VAL A C 1
ATOM 550 O O . VAL A 1 69 ? 11.437 7.453 -18.445 1.00 97.00 69 VAL A O 1
ATOM 553 N N . PRO A 1 70 ? 12.845 5.698 -18.598 1.00 95.12 70 PRO A N 1
ATOM 554 C CA . PRO A 1 70 ? 13.977 6.506 -19.029 1.00 95.12 70 PRO A CA 1
ATOM 555 C C . PRO A 1 70 ? 13.697 7.253 -20.342 1.00 95.12 70 PRO A C 1
ATOM 557 O O . PRO A 1 70 ? 12.938 6.754 -21.185 1.00 95.12 70 PRO A O 1
ATOM 560 N N . PRO A 1 71 ? 14.345 8.409 -20.571 1.00 93.38 71 PRO A N 1
ATOM 561 C CA . PRO A 1 71 ? 14.232 9.138 -21.829 1.00 93.38 71 PRO A CA 1
ATOM 562 C C . PRO A 1 71 ? 14.490 8.244 -23.051 1.00 93.38 71 PRO A C 1
ATOM 564 O O . PRO A 1 71 ? 15.436 7.459 -23.085 1.00 93.38 71 PRO A O 1
ATOM 567 N N . GLY A 1 72 ? 13.630 8.349 -24.067 1.00 91.75 72 GLY A N 1
ATOM 568 C CA . GLY A 1 72 ? 13.749 7.580 -25.312 1.00 91.75 72 GLY A CA 1
ATOM 569 C C . GLY A 1 72 ? 13.289 6.117 -25.233 1.00 91.75 72 GLY A C 1
ATOM 570 O O . GLY A 1 72 ? 13.298 5.430 -26.255 1.00 91.75 72 GLY A O 1
ATOM 571 N N . ARG A 1 73 ? 12.854 5.623 -24.066 1.00 93.94 73 ARG A N 1
ATOM 572 C CA . ARG A 1 73 ? 12.224 4.299 -23.938 1.00 93.94 73 ARG A CA 1
ATOM 573 C C . ARG 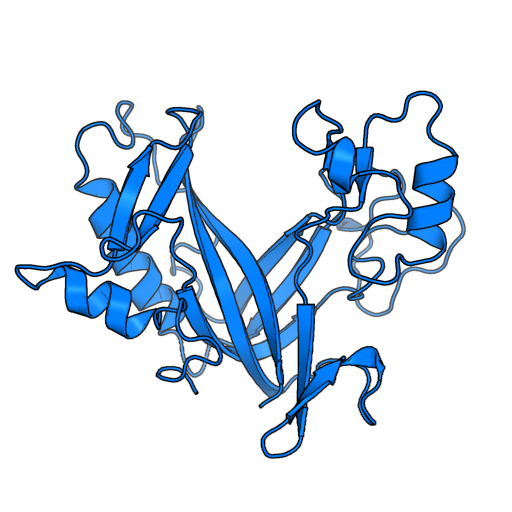A 1 73 ? 10.716 4.388 -24.169 1.00 93.94 73 ARG A C 1
ATOM 575 O O . ARG A 1 73 ? 10.078 5.393 -23.866 1.00 93.94 73 ARG A O 1
ATOM 582 N N . LYS A 1 74 ? 10.136 3.312 -24.706 1.00 92.75 74 LYS A N 1
ATOM 583 C CA . LYS A 1 74 ? 8.681 3.178 -24.846 1.00 92.75 74 LYS A CA 1
ATOM 584 C C . LYS A 1 74 ? 8.071 2.927 -23.466 1.00 92.75 74 LYS A C 1
ATOM 586 O O . LYS A 1 74 ? 8.520 2.022 -22.767 1.00 92.75 74 LYS A O 1
ATOM 591 N N . ALA A 1 75 ? 7.053 3.701 -23.099 1.00 92.75 75 ALA A N 1
ATOM 592 C CA . ALA A 1 75 ? 6.322 3.487 -21.855 1.00 92.75 75 ALA A CA 1
ATOM 593 C C . ALA A 1 75 ? 5.648 2.097 -21.834 1.00 92.75 75 ALA A C 1
ATOM 595 O O . ALA A 1 75 ? 5.172 1.644 -22.885 1.00 92.75 75 ALA A O 1
ATOM 596 N N . PRO A 1 76 ? 5.587 1.426 -20.665 1.00 91.69 76 PRO A N 1
ATOM 597 C CA . PRO A 1 76 ? 4.776 0.226 -20.487 1.00 91.69 76 PRO A CA 1
ATOM 598 C C . PRO A 1 76 ? 3.318 0.459 -20.895 1.00 91.69 76 PRO A C 1
ATOM 600 O O . PRO A 1 76 ? 2.784 1.563 -20.753 1.00 91.69 76 PRO A O 1
ATOM 603 N N . GLU A 1 77 ? 2.664 -0.585 -21.401 1.00 88.19 77 GLU A N 1
ATOM 604 C CA . GLU A 1 77 ? 1.271 -0.493 -21.834 1.00 88.19 77 GLU A CA 1
ATOM 605 C C . GLU A 1 77 ? 0.355 -0.054 -20.680 1.00 88.19 77 GLU A C 1
ATOM 607 O O . GLU A 1 77 ? 0.476 -0.513 -19.546 1.00 88.19 77 GLU A O 1
ATOM 612 N N . GLY A 1 78 ? -0.564 0.869 -20.970 1.00 85.75 78 GLY A N 1
ATOM 613 C CA . GLY A 1 78 ? -1.531 1.364 -19.991 1.00 85.75 78 GLY A CA 1
ATOM 614 C C . GLY A 1 78 ? -0.982 2.366 -18.968 1.00 85.75 78 GLY A C 1
ATOM 615 O O . GLY A 1 78 ? -1.764 2.830 -18.140 1.00 85.75 78 GLY A O 1
ATOM 616 N N . LEU A 1 79 ? 0.304 2.742 -19.015 1.00 91.75 79 LEU A N 1
ATOM 617 C CA . LEU A 1 79 ? 0.850 3.835 -18.203 1.00 91.75 79 LEU A CA 1
ATOM 618 C C . LEU A 1 79 ? 0.544 5.196 -18.862 1.00 91.75 79 LEU A C 1
ATOM 620 O O . LEU A 1 79 ? 1.039 5.452 -19.957 1.00 91.75 79 LEU A O 1
ATOM 624 N N . PRO A 1 80 ? -0.226 6.100 -18.223 1.00 89.00 80 PRO A N 1
ATOM 625 C CA . PRO A 1 80 ? -0.475 7.427 -18.782 1.00 89.00 80 PRO A CA 1
ATOM 626 C C . PRO A 1 80 ? 0.777 8.308 -18.749 1.00 89.00 80 PRO A C 1
ATOM 628 O O . PRO A 1 80 ? 1.452 8.370 -17.717 1.00 89.00 80 PRO A O 1
ATOM 631 N N . ASP A 1 81 ? 1.004 9.094 -19.805 1.00 88.81 81 ASP A N 1
ATOM 632 C CA . ASP A 1 81 ? 2.133 10.035 -19.903 1.00 88.81 81 ASP A CA 1
ATOM 633 C C . ASP A 1 81 ? 2.225 10.983 -18.699 1.00 88.81 81 ASP A C 1
ATOM 635 O O . ASP A 1 81 ? 3.304 11.263 -18.184 1.00 88.81 81 ASP A O 1
ATOM 639 N N . SER A 1 82 ? 1.077 11.419 -18.170 1.00 91.00 82 SER A N 1
ATOM 640 C CA . SER A 1 82 ? 1.000 12.302 -16.998 1.00 91.00 82 SER A CA 1
ATOM 641 C C . SER A 1 82 ? 1.510 11.673 -15.696 1.00 91.00 82 SER A C 1
ATOM 643 O O . SER A 1 82 ? 1.746 12.386 -14.719 1.00 91.00 82 SER A O 1
ATOM 645 N N . ARG A 1 83 ? 1.661 10.344 -15.650 1.00 91.44 83 ARG A N 1
ATOM 646 C CA . ARG A 1 83 ? 2.181 9.599 -14.496 1.00 91.44 83 ARG A CA 1
ATOM 647 C C . ARG A 1 83 ? 3.639 9.196 -14.664 1.00 91.44 83 ARG A C 1
ATOM 649 O O . ARG A 1 83 ? 4.247 8.835 -13.655 1.00 91.44 83 ARG A O 1
ATOM 656 N N . MET A 1 84 ? 4.189 9.268 -15.875 1.00 95.12 84 MET A N 1
ATOM 657 C CA . MET A 1 84 ? 5.569 8.882 -16.161 1.00 95.12 84 MET A CA 1
ATOM 658 C C . MET A 1 84 ? 6.567 9.731 -15.369 1.00 95.12 84 MET A C 1
ATOM 660 O O . MET A 1 84 ? 6.388 10.936 -15.191 1.00 95.12 84 MET A O 1
ATOM 664 N N . GLN A 1 85 ? 7.627 9.090 -14.886 1.00 96.38 85 GLN A N 1
ATOM 665 C CA . GLN A 1 85 ? 8.797 9.735 -14.300 1.00 96.38 85 GLN A CA 1
ATOM 666 C C . GLN A 1 85 ? 10.014 9.384 -15.150 1.00 96.38 85 GLN A C 1
ATOM 668 O O . GLN A 1 85 ? 10.330 8.211 -15.323 1.00 96.38 85 GLN A O 1
ATOM 673 N N . THR A 1 86 ? 10.697 10.400 -15.669 1.00 95.00 86 THR A N 1
ATOM 674 C CA . THR A 1 86 ? 11.918 10.233 -16.473 1.00 95.00 86 THR A CA 1
ATOM 675 C C . THR A 1 86 ? 13.191 10.280 -15.637 1.00 95.00 86 THR A C 1
ATOM 677 O O . THR A 1 86 ? 14.264 9.956 -16.131 1.00 95.00 86 THR A O 1
ATOM 680 N N . GLU A 1 87 ? 13.073 10.671 -14.368 1.00 94.00 87 GLU A N 1
ATOM 681 C CA . GLU A 1 87 ? 14.164 10.757 -13.404 1.00 94.00 87 GLU A CA 1
ATOM 682 C C . GLU A 1 87 ? 13.796 9.993 -12.133 1.00 94.00 87 GLU A C 1
ATOM 684 O O . GLU A 1 87 ? 12.654 10.043 -11.654 1.00 94.00 87 GLU A O 1
ATOM 689 N N . ILE A 1 88 ? 14.784 9.312 -11.559 1.00 93.75 88 ILE A N 1
ATOM 690 C CA . ILE A 1 88 ? 14.622 8.609 -10.291 1.00 93.75 88 ILE A CA 1
ATOM 691 C C . ILE A 1 88 ? 14.357 9.595 -9.151 1.00 93.75 88 ILE A C 1
ATOM 693 O O . ILE A 1 88 ? 15.079 10.565 -8.926 1.00 93.75 88 ILE A O 1
ATOM 697 N N . SER A 1 89 ? 13.284 9.357 -8.404 1.00 93.69 89 SER A N 1
ATOM 698 C CA . SER A 1 89 ? 12.917 10.184 -7.257 1.00 93.69 89 SER A CA 1
ATOM 699 C C . SER A 1 89 ? 11.900 9.472 -6.366 1.00 93.69 89 SER A C 1
ATOM 701 O O . SER A 1 89 ? 11.392 8.403 -6.697 1.00 93.69 89 SER A O 1
ATOM 703 N N . TYR A 1 90 ? 11.507 10.109 -5.259 1.00 90.62 90 TYR A N 1
ATOM 704 C CA . TYR A 1 90 ? 10.412 9.631 -4.398 1.00 90.62 90 TYR A CA 1
ATOM 705 C C . TYR A 1 90 ? 9.040 9.543 -5.109 1.00 90.62 90 TYR A C 1
ATOM 707 O O . TYR A 1 90 ? 8.078 9.009 -4.545 1.00 90.62 90 TYR A O 1
ATOM 715 N N . LYS A 1 91 ? 8.917 10.112 -6.317 1.00 95.25 91 LYS A N 1
ATOM 716 C CA . LYS A 1 91 ? 7.715 10.025 -7.158 1.00 95.25 91 LYS A CA 1
ATOM 717 C C . LYS A 1 91 ? 7.668 8.742 -7.995 1.00 95.25 91 LYS A C 1
ATOM 719 O O . LYS A 1 91 ? 6.615 8.447 -8.553 1.00 95.25 91 LYS A O 1
ATOM 724 N N . CYS A 1 92 ? 8.775 7.997 -8.072 1.00 96.69 92 CYS A N 1
ATOM 725 C CA . CYS A 1 92 ? 8.806 6.679 -8.696 1.00 96.69 92 CYS A CA 1
ATOM 726 C C . CYS A 1 92 ? 8.047 5.680 -7.816 1.00 96.69 92 CYS A C 1
ATOM 728 O O . CYS A 1 92 ? 8.431 5.402 -6.672 1.00 96.69 92 CYS A O 1
ATOM 730 N N . GLU A 1 93 ? 6.939 5.172 -8.333 1.00 97.00 93 GLU A N 1
ATOM 731 C CA . GLU A 1 93 ? 6.015 4.313 -7.610 1.00 97.00 93 GLU A CA 1
ATOM 732 C C . GLU A 1 93 ? 5.377 3.273 -8.524 1.00 97.00 93 GLU A C 1
ATOM 734 O O . GLU A 1 93 ? 5.208 3.478 -9.726 1.00 97.00 93 GLU A O 1
ATOM 739 N N . ILE A 1 94 ? 4.987 2.162 -7.911 1.00 97.12 94 ILE A N 1
ATOM 740 C CA . ILE A 1 94 ? 4.127 1.157 -8.522 1.00 97.12 94 ILE A CA 1
ATOM 741 C C . ILE A 1 94 ? 2.723 1.439 -8.010 1.00 97.12 94 ILE A C 1
ATOM 743 O O . ILE A 1 94 ? 2.526 1.588 -6.803 1.00 97.12 94 ILE A O 1
ATOM 747 N N . SER A 1 95 ? 1.768 1.572 -8.923 1.00 96.44 95 SER A N 1
ATOM 748 C CA . SER A 1 95 ? 0.364 1.822 -8.607 1.00 96.44 95 SER A CA 1
ATOM 749 C C . SER A 1 95 ? -0.451 0.553 -8.806 1.00 96.44 95 SER A C 1
ATOM 751 O O . SER A 1 95 ? -0.247 -0.165 -9.781 1.00 96.44 95 SER A O 1
ATOM 753 N N . TYR A 1 96 ? -1.407 0.324 -7.915 1.00 97.25 96 TYR A N 1
ATOM 754 C CA . TYR A 1 96 ? -2.317 -0.817 -7.924 1.00 97.25 96 TYR A CA 1
ATOM 755 C C . TYR A 1 96 ? -3.741 -0.316 -7.794 1.00 97.25 96 TYR A C 1
ATOM 757 O O . TYR A 1 96 ? -3.993 0.684 -7.123 1.00 97.25 96 TYR A O 1
ATOM 765 N N . THR A 1 97 ? -4.683 -1.017 -8.404 1.00 96.81 97 THR A N 1
ATOM 766 C CA . THR A 1 97 ? -6.104 -0.711 -8.309 1.00 96.81 97 THR A CA 1
ATOM 767 C C . THR A 1 97 ? -6.893 -1.981 -8.051 1.00 96.81 97 THR A C 1
ATOM 769 O O . THR A 1 97 ? -6.792 -2.945 -8.807 1.00 96.81 97 THR A O 1
ATOM 772 N N . ILE A 1 98 ? -7.709 -1.943 -7.006 1.00 97.56 98 ILE A N 1
ATOM 773 C CA . ILE A 1 98 ? -8.709 -2.947 -6.661 1.00 97.56 98 ILE A CA 1
ATOM 774 C C . ILE A 1 98 ? -10.077 -2.413 -7.086 1.00 97.56 98 ILE A C 1
ATOM 776 O O . ILE A 1 98 ? -10.394 -1.244 -6.865 1.00 97.56 98 ILE A O 1
ATOM 780 N N . GLU A 1 99 ? -10.873 -3.260 -7.722 1.00 97.31 99 GLU A N 1
ATOM 781 C CA . GLU A 1 99 ? -12.268 -2.996 -8.057 1.00 97.31 99 GLU A CA 1
ATOM 782 C C . GLU A 1 99 ? -13.131 -3.168 -6.802 1.00 97.31 99 GLU A C 1
ATOM 784 O O . GLU A 1 99 ? -13.103 -4.221 -6.163 1.00 97.31 99 GLU A O 1
ATOM 789 N N . THR A 1 100 ? -13.888 -2.130 -6.450 1.00 97.06 100 THR A N 1
ATOM 790 C CA . THR A 1 100 ? -14.686 -2.081 -5.215 1.00 97.06 100 THR A CA 1
ATOM 791 C C . THR A 1 100 ? -16.168 -1.804 -5.467 1.00 97.06 100 THR A C 1
ATOM 793 O O . THR A 1 100 ? -16.922 -1.632 -4.517 1.00 97.06 100 THR A O 1
ATOM 796 N N . SER A 1 101 ? -16.628 -1.803 -6.727 1.00 94.62 101 SER A N 1
ATOM 797 C CA . SER A 1 101 ? -18.061 -1.654 -7.045 1.00 94.62 101 SER A CA 1
ATOM 798 C C . SER A 1 101 ? -18.943 -2.798 -6.532 1.00 94.62 101 SER A C 1
ATOM 800 O O . SER A 1 101 ? -20.124 -2.581 -6.272 1.00 94.62 101 SER A O 1
ATOM 802 N N . ILE A 1 102 ? -18.385 -4.005 -6.391 1.00 91.38 102 ILE A N 1
ATOM 803 C CA . ILE A 1 102 ? -19.091 -5.188 -5.867 1.00 91.38 102 ILE A CA 1
ATOM 804 C C . ILE A 1 102 ? -18.858 -5.345 -4.358 1.00 91.38 102 ILE A C 1
ATOM 806 O O . ILE A 1 102 ? -19.760 -5.749 -3.630 1.00 91.38 102 ILE A O 1
ATOM 810 N N . ASP A 1 103 ? -17.647 -5.035 -3.894 1.00 93.38 103 ASP A N 1
ATOM 811 C CA . ASP A 1 103 ? -17.231 -5.162 -2.499 1.00 93.38 103 ASP A CA 1
ATOM 812 C C . ASP A 1 103 ? -16.460 -3.909 -2.075 1.00 93.38 103 ASP A C 1
ATOM 814 O O . ASP A 1 103 ? -15.280 -3.743 -2.388 1.00 93.38 103 ASP A O 1
ATOM 818 N N . ASP A 1 104 ? -17.138 -3.019 -1.353 1.00 95.69 104 ASP A N 1
ATOM 819 C CA . ASP A 1 104 ? -16.567 -1.776 -0.840 1.00 95.69 104 ASP A CA 1
ATOM 820 C C . ASP A 1 104 ? -16.093 -1.897 0.617 1.00 95.69 104 ASP A C 1
ATOM 822 O O . ASP A 1 104 ? -15.779 -0.887 1.255 1.00 95.69 104 ASP A O 1
ATOM 826 N N . SER A 1 105 ? -16.001 -3.125 1.150 1.00 96.56 105 SER A N 1
ATOM 827 C CA . SER A 1 105 ? -15.683 -3.364 2.563 1.00 96.56 105 SER A CA 1
ATOM 828 C C . SER A 1 105 ? -14.365 -2.728 2.999 1.00 96.56 105 SER A C 1
ATOM 830 O O . SER A 1 105 ? -14.273 -2.259 4.132 1.00 96.56 105 SER A O 1
ATOM 832 N N . ILE A 1 106 ? -13.377 -2.601 2.106 1.00 96.81 106 ILE A N 1
ATOM 833 C CA . ILE A 1 106 ? -12.131 -1.886 2.405 1.00 96.81 106 ILE A CA 1
ATOM 834 C C . ILE A 1 106 ? -12.381 -0.436 2.850 1.00 96.81 106 ILE A C 1
ATOM 836 O O . ILE A 1 106 ? -11.763 0.020 3.808 1.00 96.81 106 ILE A O 1
ATOM 840 N N . TYR A 1 107 ? -13.325 0.278 2.226 1.00 97.38 107 TYR A N 1
ATOM 841 C CA . TYR A 1 107 ? -13.669 1.649 2.610 1.00 97.38 107 TYR A CA 1
ATOM 842 C C . TYR A 1 107 ? -14.342 1.687 3.981 1.00 97.38 107 TYR A C 1
ATOM 844 O O . TYR A 1 107 ? -14.000 2.533 4.807 1.00 97.38 107 TYR A O 1
ATOM 852 N N . VAL A 1 108 ? -15.271 0.763 4.239 1.00 97.12 108 VAL A N 1
ATOM 853 C CA . VAL A 1 108 ? -15.987 0.664 5.521 1.00 97.12 108 VAL A CA 1
ATOM 854 C C . VAL A 1 108 ? -15.013 0.367 6.664 1.00 97.12 108 VAL A C 1
ATOM 856 O O . VAL A 1 108 ? -15.014 1.059 7.682 1.00 97.12 108 VAL A O 1
ATOM 859 N N . LEU A 1 109 ? -14.134 -0.616 6.472 1.00 97.81 109 LEU A N 1
ATOM 860 C CA . LEU A 1 109 ? -13.170 -1.050 7.478 1.00 97.81 109 LEU A CA 1
ATOM 861 C C . LEU A 1 109 ? -12.086 0.009 7.729 1.00 97.81 109 LEU A C 1
ATOM 863 O O . LEU A 1 109 ? -11.777 0.318 8.881 1.00 97.81 109 LEU A O 1
ATOM 867 N N . LEU A 1 110 ? -11.552 0.642 6.677 1.00 97.56 110 LEU A N 1
ATOM 868 C CA . LEU A 1 110 ? -10.614 1.758 6.840 1.00 97.56 110 LEU A CA 1
ATOM 869 C C . LEU A 1 110 ? -11.263 2.938 7.563 1.00 97.56 110 LEU A C 1
ATOM 871 O O . LEU A 1 110 ? -10.602 3.575 8.379 1.00 97.56 110 LEU A O 1
ATOM 875 N N . LYS A 1 111 ? -12.553 3.210 7.327 1.00 97.56 111 LYS A N 1
ATOM 876 C CA . LYS A 1 111 ? -13.273 4.272 8.038 1.00 97.56 111 LYS A CA 1
ATOM 877 C C . LYS A 1 111 ? -13.363 4.007 9.541 1.00 97.56 111 LYS A C 1
ATOM 879 O O . LYS A 1 111 ? -13.239 4.945 10.327 1.00 97.56 111 LYS A O 1
ATOM 884 N N . ALA A 1 112 ? -13.532 2.752 9.949 1.00 98.12 112 ALA A N 1
ATOM 885 C CA . ALA A 1 112 ? -13.516 2.384 11.361 1.00 98.12 112 ALA A CA 1
ATOM 886 C C . ALA A 1 112 ? -12.129 2.610 11.995 1.00 98.12 112 ALA A C 1
ATOM 888 O O . ALA A 1 112 ? -12.034 3.215 13.064 1.00 98.12 112 ALA A O 1
ATOM 889 N N . LEU A 1 113 ? -11.047 2.224 11.306 1.00 98.31 113 LEU A N 1
ATOM 890 C CA . LEU A 1 113 ? -9.672 2.487 11.763 1.00 98.31 113 LEU A CA 1
ATOM 891 C C . LEU A 1 113 ? -9.332 3.989 11.779 1.00 98.31 113 LEU A C 1
ATOM 893 O O . LEU A 1 113 ? -8.639 4.455 12.684 1.00 98.31 113 LEU A O 1
ATOM 897 N N . GLU A 1 114 ? -9.850 4.766 10.822 1.00 97.94 114 GLU A N 1
ATOM 898 C CA . GLU A 1 114 ? -9.795 6.234 10.846 1.00 97.94 114 GLU A CA 1
ATOM 899 C C . GLU A 1 114 ? -10.489 6.801 12.096 1.00 97.94 114 GLU A C 1
ATOM 901 O O . GLU A 1 114 ? -9.947 7.686 12.759 1.00 97.94 114 GLU A O 1
ATOM 906 N N . GLY A 1 115 ? -11.674 6.287 12.442 1.00 97.56 115 GLY A N 1
ATOM 907 C CA . GLY A 1 115 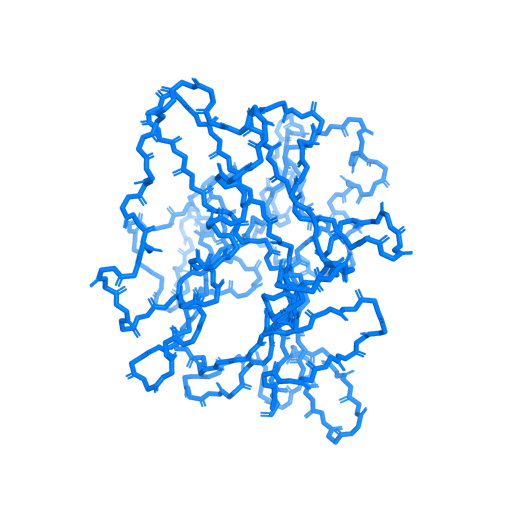? -12.379 6.658 13.670 1.00 97.56 115 GLY A CA 1
ATOM 908 C C . GLY A 1 115 ? -11.551 6.359 14.921 1.00 97.56 115 GLY A C 1
ATOM 909 O O . GLY A 1 115 ? -11.422 7.213 15.800 1.00 97.56 115 GLY A O 1
ATOM 910 N N . HIS A 1 116 ? -10.912 5.189 14.959 1.00 97.50 116 HIS A N 1
ATOM 911 C CA . HIS A 1 116 ? -10.035 4.795 16.054 1.00 97.50 116 HIS A CA 1
ATOM 912 C C . HIS A 1 116 ? -8.835 5.734 16.214 1.00 97.50 116 HIS A C 1
ATOM 914 O O . HIS A 1 116 ? -8.618 6.236 17.316 1.00 97.50 116 HIS A O 1
ATOM 920 N N . VAL A 1 117 ? -8.087 6.045 15.147 1.00 97.38 117 VAL A N 1
ATOM 921 C CA . VAL A 1 117 ? -6.951 6.980 15.265 1.00 97.38 117 VAL A CA 1
ATOM 922 C C . VAL A 1 117 ? -7.412 8.385 15.666 1.00 97.38 117 VAL A C 1
ATOM 924 O O . VAL A 1 117 ? -6.745 9.043 16.460 1.00 97.38 117 VAL A O 1
ATOM 927 N N . CYS A 1 118 ? -8.589 8.826 15.206 1.00 97.12 118 CYS A N 1
ATOM 928 C CA . CYS A 1 118 ? -9.159 10.118 15.592 1.00 97.12 118 CYS A CA 1
ATOM 929 C C . CYS A 1 118 ? -9.537 10.196 17.076 1.00 97.12 118 CYS A C 1
ATOM 931 O O . CYS A 1 118 ? -9.500 11.284 17.647 1.00 97.12 118 CYS A O 1
ATOM 933 N N . SER A 1 119 ? -9.866 9.067 17.711 1.00 95.88 119 SER A N 1
ATOM 934 C CA . SER A 1 119 ? -10.097 9.011 19.160 1.00 95.88 119 SER A CA 1
ATOM 935 C C . SER A 1 119 ? -8.812 9.062 19.994 1.00 95.88 119 SER A C 1
ATOM 937 O O . SER A 1 119 ? -8.877 9.297 21.202 1.00 95.88 119 SER A O 1
ATOM 939 N N . GLN A 1 120 ? -7.637 8.881 19.377 1.00 95.44 120 GLN A N 1
ATOM 940 C CA . GLN A 1 120 ? -6.377 8.885 20.109 1.00 95.44 120 GLN A CA 1
ATOM 941 C C . GLN A 1 120 ? -6.010 10.287 20.579 1.00 95.44 120 GLN A C 1
ATOM 943 O O . GLN A 1 120 ? -5.986 11.263 19.819 1.00 95.44 120 GLN A O 1
ATOM 948 N N . LYS A 1 121 ? -5.625 10.381 21.853 1.00 94.12 121 LYS A N 1
ATOM 949 C CA . LYS A 1 121 ? -5.116 11.627 22.419 1.00 94.12 121 LYS A CA 1
ATOM 950 C C . LYS A 1 121 ? -3.915 12.086 21.601 1.00 94.12 121 LYS A C 1
ATOM 952 O O . LYS A 1 121 ? -2.981 11.324 21.389 1.00 94.12 121 LYS A O 1
ATOM 957 N N . ASN A 1 122 ? -3.889 13.370 21.249 1.00 93.06 122 ASN A N 1
ATOM 958 C CA . ASN A 1 122 ? -2.819 14.017 20.484 1.00 93.06 122 ASN A CA 1
ATOM 959 C C . ASN A 1 122 ? -2.759 13.693 18.990 1.00 93.06 122 ASN A C 1
ATOM 961 O O . ASN A 1 122 ? -1.899 14.268 18.318 1.00 93.06 122 ASN A O 1
ATOM 965 N N . PHE A 1 123 ? -3.635 12.847 18.454 1.00 96.19 123 PHE A N 1
ATOM 966 C CA . PHE A 1 123 ? -3.775 12.769 17.008 1.00 96.19 123 PHE A CA 1
ATOM 967 C C . PHE A 1 123 ? -4.360 14.083 16.471 1.00 96.19 123 PHE A C 1
ATOM 969 O O . PHE A 1 123 ? -5.192 14.710 17.122 1.00 96.19 123 PHE A O 1
ATOM 976 N N . ASN A 1 124 ? -3.878 14.531 15.305 1.00 95.44 124 ASN A N 1
ATOM 977 C CA . ASN A 1 124 ? -4.384 15.709 14.590 1.00 95.44 124 ASN A CA 1
ATOM 978 C C . ASN A 1 124 ? -4.673 16.941 15.484 1.00 95.44 124 ASN A C 1
ATOM 980 O O . ASN A 1 124 ? -5.730 17.561 15.391 1.00 95.44 124 ASN A O 1
ATOM 984 N N . ARG A 1 125 ? -3.725 17.328 16.355 1.00 93.56 125 ARG A N 1
ATOM 985 C CA . ARG A 1 125 ? -3.908 18.429 17.334 1.00 93.56 125 ARG A CA 1
ATOM 986 C C . ARG A 1 125 ? -4.360 19.756 16.720 1.00 93.56 125 ARG A C 1
ATOM 988 O O . ARG A 1 125 ? -4.969 20.571 17.400 1.00 93.56 125 ARG A O 1
ATOM 995 N N . SER A 1 126 ? -4.016 19.990 15.456 1.00 93.19 126 SER A N 1
ATOM 996 C CA . SER A 1 126 ? -4.379 21.203 14.719 1.00 93.19 126 SER A CA 1
ATOM 997 C C . SER A 1 126 ? -5.738 21.115 14.019 1.00 93.19 126 SER A C 1
ATOM 999 O O . SER A 1 126 ? -6.041 22.002 13.229 1.00 93.19 126 SER A O 1
ATOM 1001 N N . ASN A 1 127 ? -6.521 20.059 14.270 1.00 94.62 127 ASN A N 1
ATOM 1002 C CA . ASN A 1 127 ? -7.844 19.828 13.692 1.00 94.62 127 ASN A CA 1
ATOM 1003 C C . ASN A 1 127 ? -7.872 19.997 12.162 1.00 94.62 127 ASN A C 1
ATOM 1005 O O . ASN A 1 127 ? -8.724 20.686 11.605 1.00 94.62 127 ASN A O 1
ATOM 1009 N N . ARG A 1 128 ? -6.883 19.413 11.474 1.00 96.75 128 ARG A N 1
ATOM 1010 C CA . ARG A 1 128 ? -6.818 19.420 10.009 1.00 96.75 128 ARG A CA 1
ATOM 1011 C C . ARG A 1 128 ? -7.950 18.583 9.431 1.00 96.75 128 ARG A C 1
ATOM 1013 O O . ARG A 1 128 ? -8.364 17.595 10.039 1.00 96.75 128 ARG A O 1
ATOM 1020 N N . GLU A 1 129 ? -8.406 18.939 8.239 1.00 97.44 129 GLU A N 1
ATOM 1021 C CA . GLU A 1 129 ? -9.411 18.151 7.530 1.00 97.44 129 GLU A CA 1
ATOM 1022 C C . GLU A 1 129 ? -8.819 16.836 7.005 1.00 97.44 129 GLU A C 1
ATOM 1024 O O . GLU A 1 129 ? -7.621 16.734 6.724 1.00 97.44 129 GLU A O 1
ATOM 1029 N N . ARG A 1 130 ? -9.665 15.812 6.856 1.00 97.62 130 ARG A N 1
ATOM 1030 C CA . ARG A 1 130 ? -9.290 14.553 6.199 1.00 97.62 130 ARG A CA 1
ATOM 1031 C C . ARG A 1 130 ? -9.203 14.799 4.691 1.00 97.62 130 ARG A C 1
ATOM 1033 O O . ARG A 1 130 ? -10.149 15.309 4.096 1.00 97.62 130 ARG A O 1
ATOM 1040 N N . ARG A 1 131 ? -8.092 14.429 4.046 1.00 96.88 131 ARG A N 1
ATOM 1041 C CA . ARG A 1 131 ? -7.899 14.586 2.589 1.00 96.88 131 ARG A CA 1
ATOM 1042 C C . ARG A 1 131 ? -9.037 13.914 1.821 1.00 96.88 131 ARG A C 1
ATOM 1044 O O . ARG A 1 131 ? -9.252 12.741 2.033 1.00 96.88 131 ARG A O 1
ATOM 1051 N N . LYS A 1 132 ? -9.689 14.556 0.852 1.00 95.62 132 LYS A N 1
ATOM 1052 C CA . LYS A 1 132 ? -10.832 13.938 0.131 1.00 95.62 132 LYS A CA 1
ATOM 1053 C C . LYS A 1 132 ? -10.493 12.711 -0.730 1.00 95.62 132 LYS A C 1
ATOM 1055 O O . LYS A 1 132 ? -11.356 11.904 -1.042 1.00 95.62 132 LYS A O 1
ATOM 1060 N N . TRP A 1 133 ? -9.233 12.555 -1.139 1.00 94.12 133 TRP A N 1
ATOM 1061 C CA . TRP A 1 133 ? -8.813 11.413 -1.959 1.00 94.12 133 TRP A CA 1
ATOM 1062 C C . TRP A 1 133 ? -9.094 10.085 -1.238 1.00 94.12 133 TRP A C 1
ATOM 1064 O O . TRP A 1 133 ? -8.540 9.845 -0.165 1.00 94.12 133 TRP A O 1
ATOM 1074 N N . GLN A 1 134 ? -9.941 9.239 -1.832 1.00 92.88 134 GLN A N 1
ATOM 1075 C CA . GLN A 1 134 ? -10.329 7.923 -1.303 1.00 92.88 134 GLN A CA 1
ATOM 1076 C C . GLN A 1 134 ? -10.908 7.974 0.113 1.00 92.88 134 GLN A C 1
ATOM 1078 O O . GLN A 1 134 ? -10.555 7.169 0.972 1.00 92.88 134 GLN A O 1
ATOM 1083 N N . ASP A 1 135 ? -11.780 8.952 0.376 1.00 93.62 135 ASP A N 1
ATOM 1084 C CA . ASP A 1 135 ? -12.575 9.052 1.614 1.00 93.62 135 ASP A CA 1
ATOM 1085 C C . ASP A 1 135 ? -13.840 8.188 1.612 1.00 93.62 135 ASP A C 1
ATOM 1087 O O . ASP A 1 135 ? -14.560 8.143 2.610 1.00 93.62 135 ASP A O 1
ATOM 1091 N N . GLY A 1 136 ? -14.089 7.488 0.504 1.00 93.25 136 GLY A N 1
ATOM 1092 C CA . GLY A 1 136 ? -15.288 6.695 0.288 1.00 93.25 136 GLY A CA 1
ATOM 1093 C C . GLY A 1 136 ? -16.456 7.487 -0.300 1.00 93.25 136 GLY A C 1
ATOM 1094 O O . GLY A 1 136 ? -17.553 6.942 -0.356 1.00 93.25 136 GLY A O 1
ATOM 1095 N N . THR A 1 137 ? -16.267 8.736 -0.742 1.00 93.12 137 THR A N 1
ATOM 1096 C CA . THR A 1 137 ? -17.266 9.450 -1.562 1.00 93.12 137 THR A CA 1
ATOM 1097 C C . THR A 1 137 ? -17.392 8.808 -2.944 1.00 93.12 137 THR A C 1
ATOM 1099 O O . THR A 1 137 ? -18.490 8.690 -3.477 1.00 93.12 137 THR A O 1
ATOM 1102 N N . ASP A 1 138 ? -16.268 8.346 -3.495 1.00 92.38 138 ASP A N 1
ATOM 1103 C CA . ASP A 1 138 ? -16.215 7.547 -4.713 1.00 92.38 138 ASP A CA 1
ATOM 1104 C C . ASP A 1 138 ? -15.626 6.164 -4.401 1.00 92.38 138 ASP A C 1
ATOM 1106 O O . ASP A 1 138 ? -14.489 6.060 -3.935 1.00 92.38 138 ASP A O 1
ATOM 1110 N N . ARG A 1 139 ? -16.428 5.112 -4.607 1.00 94.31 139 ARG A N 1
ATOM 1111 C CA . ARG A 1 139 ? -16.137 3.737 -4.163 1.00 94.31 139 ARG A CA 1
ATOM 1112 C C . ARG A 1 139 ? -16.035 2.722 -5.293 1.00 94.31 139 ARG A C 1
ATOM 1114 O O . ARG A 1 139 ? -16.019 1.530 -5.016 1.00 94.31 139 ARG A O 1
ATOM 1121 N N . HIS A 1 140 ? -15.963 3.139 -6.556 1.00 94.56 140 HIS A N 1
ATOM 1122 C CA . HIS A 1 140 ? -15.830 2.163 -7.646 1.00 94.56 140 HIS A CA 1
ATOM 1123 C C . HIS A 1 140 ? -14.450 1.491 -7.646 1.00 94.56 140 HIS A C 1
ATOM 1125 O O . HIS A 1 140 ? -14.322 0.327 -8.002 1.00 94.56 140 HIS A O 1
ATOM 1131 N N . ARG A 1 141 ? -13.404 2.200 -7.213 1.00 95.56 141 ARG A N 1
ATOM 1132 C CA . ARG A 1 141 ? -12.038 1.672 -7.163 1.00 95.56 141 ARG A CA 1
ATOM 1133 C C . ARG A 1 141 ? -11.324 2.086 -5.896 1.00 95.56 141 ARG A C 1
ATOM 1135 O O . ARG A 1 141 ? -11.508 3.197 -5.399 1.00 95.56 141 ARG A O 1
ATOM 1142 N N . PHE A 1 142 ? -10.424 1.228 -5.445 1.00 97.19 142 PHE A N 1
ATOM 1143 C CA . PHE A 1 142 ? -9.448 1.532 -4.414 1.00 97.19 142 PHE A CA 1
ATOM 1144 C C . PHE A 1 142 ? -8.040 1.464 -5.004 1.00 97.19 142 PHE A C 1
ATOM 1146 O O . PHE A 1 142 ? -7.719 0.558 -5.760 1.00 97.19 142 PHE A O 1
ATOM 1153 N N . VAL A 1 143 ? -7.194 2.437 -4.686 1.00 96.62 143 VAL A N 1
ATOM 1154 C CA . VAL A 1 143 ? -5.902 2.676 -5.341 1.00 96.62 143 VAL A CA 1
ATOM 1155 C C . VAL A 1 143 ? -4.848 2.658 -4.259 1.00 96.62 143 VAL A C 1
ATOM 1157 O O . VAL A 1 143 ? -4.944 3.369 -3.266 1.00 96.62 143 VAL A O 1
ATOM 1160 N N . MET A 1 144 ? -3.833 1.840 -4.468 1.00 96.69 144 MET A N 1
ATOM 1161 C CA . MET A 1 144 ? -2.680 1.742 -3.591 1.00 96.69 144 MET A CA 1
ATOM 1162 C C . MET A 1 144 ? -1.433 2.077 -4.388 1.00 96.69 144 MET A C 1
ATOM 1164 O O . MET A 1 144 ? -1.408 1.962 -5.612 1.00 96.69 144 MET A O 1
ATOM 1168 N N . SER A 1 145 ? -0.377 2.463 -3.688 1.00 96.56 145 SER A N 1
ATOM 1169 C CA . SER A 1 145 ? 0.923 2.664 -4.311 1.00 96.56 145 SER A CA 1
ATOM 1170 C C . SER A 1 145 ? 2.033 2.219 -3.381 1.00 96.56 145 SER A C 1
ATOM 1172 O O . SER A 1 145 ? 1.941 2.434 -2.174 1.00 96.56 145 SER A O 1
ATOM 1174 N N . SER A 1 146 ? 3.110 1.680 -3.938 1.00 96.94 146 SER A N 1
ATOM 1175 C CA . SER A 1 146 ? 4.359 1.454 -3.212 1.00 96.94 146 SER A CA 1
ATOM 1176 C C . SER A 1 146 ? 5.486 2.243 -3.855 1.00 96.94 146 SER A C 1
ATOM 1178 O O . SER A 1 146 ? 5.574 2.351 -5.078 1.00 96.94 146 SER A O 1
ATOM 1180 N N . LYS A 1 147 ? 6.381 2.785 -3.030 1.00 95.44 147 LYS A N 1
ATOM 1181 C CA . LYS A 1 147 ? 7.571 3.471 -3.533 1.00 95.44 147 LYS A CA 1
ATOM 1182 C C . LYS A 1 147 ? 8.554 2.458 -4.095 1.00 95.44 147 LYS A C 1
ATOM 1184 O O . LYS A 1 147 ? 8.836 1.456 -3.448 1.00 95.44 147 LYS A O 1
ATOM 1189 N N . MET A 1 148 ? 9.071 2.741 -5.285 1.00 94.75 148 MET A N 1
ATOM 1190 C CA . MET A 1 148 ? 10.142 1.941 -5.884 1.00 94.75 148 MET A CA 1
ATOM 1191 C C . MET A 1 148 ? 11.497 2.275 -5.268 1.00 94.75 148 MET A C 1
ATOM 1193 O O . MET A 1 148 ? 12.384 1.431 -5.190 1.00 94.75 148 MET A O 1
ATOM 1197 N N . LEU A 1 149 ? 11.646 3.528 -4.837 1.00 92.94 149 LEU A N 1
ATOM 1198 C CA . LEU A 1 149 ? 12.892 4.108 -4.368 1.00 92.94 149 LEU A CA 1
ATOM 1199 C C . LEU A 1 149 ? 12.686 4.765 -3.009 1.00 92.94 149 LEU A C 1
ATOM 1201 O O . LEU A 1 149 ? 11.658 5.402 -2.758 1.00 92.94 149 LEU A O 1
ATOM 1205 N N . VAL A 1 150 ? 13.696 4.673 -2.153 1.00 91.56 150 VAL A N 1
ATOM 1206 C CA . VAL A 1 150 ? 13.743 5.380 -0.870 1.00 91.56 150 VAL A CA 1
ATOM 1207 C C . VAL A 1 150 ? 15.005 6.224 -0.793 1.00 91.56 150 VAL A C 1
ATOM 1209 O O . VAL A 1 150 ? 16.022 5.905 -1.406 1.00 91.56 150 VAL A O 1
ATOM 1212 N N . LYS A 1 151 ? 14.949 7.325 -0.038 1.00 90.25 151 LYS A N 1
ATOM 1213 C CA . LYS A 1 151 ? 16.154 8.116 0.229 1.00 90.25 151 LYS A CA 1
ATOM 1214 C C . LYS A 1 151 ? 17.148 7.277 1.023 1.00 90.25 151 LYS A C 1
ATOM 1216 O O . LYS A 1 151 ? 16.772 6.636 2.010 1.00 90.25 151 LYS A O 1
ATOM 1221 N N . LYS A 1 152 ? 18.413 7.326 0.619 1.00 87.75 152 LYS A N 1
ATOM 1222 C CA . LYS A 1 152 ? 19.513 6.732 1.369 1.00 87.75 152 LYS A CA 1
ATOM 1223 C C . LYS A 1 152 ? 19.622 7.414 2.731 1.00 87.75 152 LYS A C 1
ATOM 1225 O O . LYS A 1 152 ? 19.580 8.637 2.845 1.00 87.75 152 LYS A O 1
ATOM 1230 N N . SER A 1 153 ? 19.746 6.611 3.776 1.00 85.00 153 SER A N 1
ATOM 1231 C CA . SER A 1 153 ? 19.929 7.055 5.153 1.00 85.00 153 SER A CA 1
ATOM 1232 C C . SER A 1 153 ? 20.796 6.049 5.909 1.00 85.00 153 SER A C 1
ATOM 1234 O O . SER A 1 153 ? 20.846 4.878 5.520 1.00 85.00 153 SER A O 1
ATOM 1236 N N . PRO A 1 154 ? 21.436 6.434 7.024 1.00 81.38 154 PRO A N 1
ATOM 1237 C CA . PRO A 1 154 ? 22.228 5.500 7.825 1.00 81.38 154 PRO A CA 1
ATOM 1238 C C . PRO A 1 154 ? 21.468 4.224 8.231 1.00 81.38 154 PRO A C 1
ATOM 1240 O O . PRO A 1 154 ? 22.071 3.164 8.348 1.00 81.38 154 PRO A O 1
ATOM 1243 N N . PHE A 1 155 ? 20.140 4.302 8.369 1.00 76.00 155 PHE A N 1
ATOM 1244 C CA . PHE A 1 155 ? 19.283 3.195 8.803 1.00 76.00 155 PHE A CA 1
ATOM 1245 C C . PHE A 1 155 ? 18.973 2.166 7.711 1.00 76.00 155 PHE A C 1
ATOM 1247 O O . PHE A 1 155 ? 18.722 1.010 8.031 1.00 76.00 155 PHE A O 1
ATOM 1254 N N . ASN A 1 156 ? 18.995 2.562 6.435 1.00 76.12 156 ASN A N 1
ATOM 1255 C CA . ASN A 1 156 ? 18.720 1.660 5.309 1.00 76.12 156 ASN A CA 1
ATOM 1256 C C . ASN A 1 156 ? 19.957 1.379 4.441 1.00 76.12 156 ASN A C 1
ATOM 1258 O O . ASN A 1 156 ? 19.884 0.560 3.535 1.00 76.12 156 ASN A O 1
ATOM 1262 N N . THR A 1 157 ? 21.108 1.992 4.740 1.00 66.44 157 THR A N 1
ATOM 1263 C CA . THR A 1 157 ? 22.337 1.829 3.943 1.00 66.44 157 THR A CA 1
ATOM 1264 C C . THR A 1 157 ? 22.929 0.416 4.048 1.00 66.44 157 THR A C 1
ATOM 1266 O O . THR A 1 157 ? 23.429 -0.096 3.052 1.00 66.44 157 THR A O 1
ATOM 1269 N N . ALA A 1 158 ? 22.824 -0.261 5.201 1.00 59.22 158 ALA A N 1
ATOM 1270 C CA . ALA A 1 158 ? 23.316 -1.639 5.368 1.00 59.22 158 ALA A CA 1
ATOM 1271 C C . ALA A 1 158 ? 22.511 -2.679 4.555 1.00 59.22 158 ALA A C 1
ATOM 1273 O O . ALA A 1 158 ? 23.048 -3.705 4.146 1.00 59.22 158 ALA A O 1
ATOM 1274 N N . GLN A 1 159 ? 21.236 -2.389 4.277 1.00 54.03 159 GLN A N 1
ATOM 1275 C CA . GLN A 1 159 ? 20.354 -3.178 3.404 1.00 54.03 159 GLN A CA 1
ATOM 1276 C C . GLN A 1 159 ? 20.309 -2.628 1.964 1.00 54.03 159 GLN A C 1
ATOM 1278 O O . GLN A 1 159 ? 19.620 -3.175 1.116 1.00 54.03 159 GLN A O 1
ATOM 1283 N N . GLY A 1 160 ? 21.014 -1.526 1.696 1.00 54.25 160 GLY A N 1
ATOM 1284 C CA . GLY A 1 160 ? 20.697 -0.587 0.620 1.00 54.25 160 GLY A CA 1
ATOM 1285 C C . GLY A 1 160 ? 21.839 -0.301 -0.343 1.00 54.25 160 GLY A C 1
ATOM 1286 O O . GLY A 1 160 ? 21.934 0.808 -0.862 1.00 54.25 160 GLY A O 1
ATOM 1287 N N . SER A 1 161 ? 22.713 -1.273 -0.606 1.00 59.16 161 SER A N 1
ATOM 1288 C CA . SER A 1 161 ? 23.367 -1.285 -1.920 1.00 59.16 161 SER A CA 1
ATOM 1289 C C . SER A 1 161 ? 22.277 -1.521 -2.975 1.00 59.16 161 SER A C 1
ATOM 1291 O O . SER A 1 161 ? 21.376 -2.317 -2.692 1.00 59.16 161 SER A O 1
ATOM 1293 N N . PRO A 1 162 ? 22.344 -0.920 -4.181 1.00 56.09 162 PRO A N 1
ATOM 1294 C CA . PRO A 1 162 ? 21.463 -1.285 -5.293 1.00 56.09 162 PRO A CA 1
ATOM 1295 C C . PRO A 1 162 ? 21.368 -2.804 -5.518 1.00 56.09 162 PRO A C 1
ATOM 1297 O O . PRO A 1 162 ? 20.390 -3.275 -6.065 1.00 56.09 162 PRO A O 1
ATOM 1300 N N . LEU A 1 163 ? 22.356 -3.582 -5.064 1.00 56.78 163 LEU A N 1
ATOM 1301 C CA . LEU A 1 163 ? 22.436 -5.032 -5.242 1.00 56.78 163 LEU A CA 1
ATOM 1302 C C . LEU A 1 163 ? 21.897 -5.873 -4.068 1.00 56.78 163 LEU A C 1
ATOM 1304 O O . LEU A 1 163 ? 21.924 -7.094 -4.165 1.00 56.78 163 LEU A O 1
ATOM 1308 N N . ASN A 1 164 ? 21.461 -5.274 -2.952 1.00 67.25 164 ASN A N 1
ATOM 1309 C CA . ASN A 1 164 ? 21.072 -6.025 -1.742 1.00 67.25 164 ASN A CA 1
ATOM 1310 C C . ASN A 1 164 ? 19.555 -6.025 -1.473 1.00 67.25 164 ASN A C 1
ATOM 1312 O O . ASN A 1 164 ? 19.115 -6.117 -0.326 1.00 67.25 164 ASN A O 1
ATOM 1316 N N . THR A 1 165 ? 18.742 -5.897 -2.523 1.00 76.69 165 THR A N 1
ATOM 1317 C CA . THR A 1 165 ? 17.288 -6.063 -2.426 1.00 76.69 165 THR A CA 1
ATOM 1318 C C . THR A 1 165 ? 16.898 -7.540 -2.473 1.00 76.69 165 THR A C 1
ATOM 1320 O O . THR A 1 165 ? 17.521 -8.317 -3.194 1.00 76.69 165 THR A O 1
ATOM 1323 N N . PRO A 1 166 ? 15.827 -7.958 -1.773 1.00 82.31 166 PRO A N 1
ATOM 1324 C CA . PRO A 1 166 ? 15.350 -9.343 -1.798 1.00 82.31 166 PRO A CA 1
ATOM 1325 C C . PRO A 1 166 ? 14.562 -9.683 -3.080 1.00 82.31 166 PRO A C 1
ATOM 1327 O O . PRO A 1 166 ? 13.714 -10.571 -3.055 1.00 82.31 166 PRO A O 1
ATOM 1330 N N . TYR A 1 167 ? 14.777 -8.933 -4.162 1.00 87.00 167 TYR A N 1
ATOM 1331 C CA . TYR A 1 167 ? 14.070 -9.038 -5.435 1.00 87.00 167 TYR A CA 1
ATOM 1332 C C . TYR A 1 167 ? 14.944 -8.515 -6.580 1.00 87.00 167 TYR A C 1
ATOM 1334 O O . TYR A 1 167 ? 15.858 -7.712 -6.365 1.00 87.00 167 TYR A O 1
ATOM 1342 N N . GLU A 1 168 ? 14.623 -8.953 -7.797 1.00 89.56 168 GLU A N 1
ATOM 1343 C CA . GLU A 1 168 ? 15.265 -8.506 -9.031 1.00 89.56 168 GLU A CA 1
ATOM 1344 C C . GLU A 1 168 ? 14.822 -7.080 -9.400 1.00 89.56 168 GLU A C 1
ATOM 1346 O O . GLU A 1 168 ? 13.631 -6.795 -9.544 1.00 89.56 168 GLU A O 1
ATOM 1351 N N . ILE A 1 169 ? 15.783 -6.171 -9.568 1.00 91.25 169 ILE A N 1
ATOM 1352 C CA . ILE A 1 169 ? 15.516 -4.785 -9.969 1.00 91.25 169 ILE A CA 1
ATOM 1353 C C . ILE A 1 169 ? 15.431 -4.705 -11.491 1.00 91.25 169 ILE A C 1
ATOM 1355 O O . ILE A 1 169 ? 16.303 -5.209 -12.197 1.00 91.25 169 ILE A O 1
ATOM 1359 N N . HIS A 1 170 ? 14.418 -4.000 -12.002 1.00 94.19 170 HIS A N 1
ATOM 1360 C CA . HIS A 1 170 ? 14.290 -3.754 -13.436 1.00 94.19 170 HIS A CA 1
ATOM 1361 C C . HIS A 1 170 ? 15.556 -3.080 -14.008 1.00 94.19 170 HIS A C 1
ATOM 1363 O O . HIS A 1 170 ? 16.010 -2.088 -13.426 1.00 94.19 170 HIS A O 1
ATOM 1369 N N . PRO A 1 171 ? 16.083 -3.508 -15.175 1.00 94.50 171 PRO A N 1
ATOM 1370 C CA . PRO A 1 171 ? 17.326 -2.972 -15.738 1.00 94.50 171 PRO A CA 1
ATOM 1371 C C . PRO A 1 171 ? 17.373 -1.444 -15.837 1.00 94.50 171 PRO A C 1
ATOM 1373 O O . PRO A 1 171 ? 18.369 -0.840 -15.464 1.00 94.50 171 PRO A O 1
ATOM 1376 N N . TRP A 1 172 ? 16.271 -0.807 -16.248 1.00 95.62 172 TRP A N 1
ATOM 1377 C CA . TRP A 1 172 ? 16.175 0.661 -16.305 1.00 95.62 172 TRP A CA 1
ATOM 1378 C C . TRP A 1 172 ? 16.391 1.331 -14.949 1.00 95.62 172 TRP A C 1
ATOM 1380 O O . TRP A 1 172 ? 17.055 2.358 -14.855 1.00 95.62 172 TRP A O 1
ATOM 1390 N N . VAL A 1 173 ? 15.802 0.764 -13.896 1.00 94.12 173 VAL A N 1
ATOM 1391 C CA . VAL A 1 173 ? 15.897 1.318 -12.543 1.00 94.12 173 VAL A CA 1
ATOM 1392 C C . VAL A 1 173 ? 17.314 1.124 -12.016 1.00 94.12 173 VAL A C 1
ATOM 1394 O O . VAL A 1 173 ? 17.866 2.034 -11.408 1.00 94.12 173 VAL A O 1
ATOM 1397 N N . LEU A 1 174 ? 17.919 -0.037 -12.282 1.00 93.00 174 LEU A N 1
ATOM 1398 C CA . LEU A 1 174 ? 19.296 -0.331 -11.894 1.00 93.00 174 LEU A CA 1
ATOM 1399 C C . LEU A 1 174 ? 20.302 0.596 -12.592 1.00 93.00 174 LEU A C 1
ATOM 1401 O O . LEU A 1 174 ? 21.186 1.134 -11.931 1.00 93.00 174 LEU A O 1
ATOM 1405 N N . GLU A 1 175 ? 20.151 0.807 -13.900 1.00 93.75 175 GLU A N 1
ATOM 1406 C CA . GLU A 1 175 ? 20.959 1.746 -14.688 1.00 93.75 175 GLU A CA 1
ATOM 1407 C C . GLU A 1 175 ? 20.880 3.155 -14.086 1.00 93.75 175 GLU A C 1
ATOM 1409 O O . GLU A 1 175 ? 21.896 3.700 -13.657 1.00 93.75 175 GLU A O 1
ATOM 1414 N N . ALA A 1 176 ? 19.667 3.679 -13.893 1.00 93.38 176 ALA A N 1
ATOM 1415 C CA . ALA A 1 176 ? 19.470 5.009 -13.324 1.00 93.38 176 ALA A CA 1
ATOM 1416 C C . ALA A 1 176 ? 19.983 5.142 -11.876 1.00 93.38 176 ALA A C 1
ATOM 1418 O O . ALA A 1 176 ? 20.479 6.198 -11.483 1.00 93.38 176 ALA A O 1
ATOM 1419 N N . LEU A 1 177 ? 19.898 4.080 -11.064 1.00 91.88 177 LEU A N 1
ATOM 1420 C CA . LEU A 1 177 ? 20.475 4.057 -9.716 1.00 91.88 177 LEU A CA 1
ATOM 1421 C C . LEU A 1 177 ? 22.008 4.153 -9.737 1.00 91.88 177 LEU A C 1
ATOM 1423 O O . LEU A 1 177 ? 22.584 4.805 -8.861 1.00 91.88 177 LEU A O 1
ATOM 1427 N N . ASN A 1 178 ? 22.656 3.524 -10.719 1.00 90.38 178 ASN A N 1
ATOM 1428 C CA . ASN A 1 178 ? 24.110 3.538 -10.885 1.00 90.38 178 ASN A CA 1
ATOM 1429 C C . ASN A 1 178 ? 24.630 4.865 -11.462 1.00 90.38 178 ASN A C 1
ATOM 1431 O O . ASN A 1 178 ? 25.757 5.250 -11.164 1.00 90.38 178 ASN A O 1
ATOM 1435 N N . GLU A 1 179 ? 23.811 5.582 -12.233 1.00 91.62 179 GLU A N 1
ATOM 1436 C CA . GLU A 1 179 ? 24.156 6.878 -12.841 1.00 91.62 179 GLU A CA 1
ATOM 1437 C C . GLU A 1 179 ? 24.070 8.073 -11.876 1.00 91.62 179 GLU A C 1
ATOM 1439 O O . GLU A 1 179 ? 24.462 9.190 -12.216 1.00 91.62 179 GLU A O 1
ATOM 1444 N N . GLN A 1 180 ? 23.581 7.860 -10.653 1.00 89.19 180 GLN A N 1
ATOM 1445 C CA . GLN A 1 180 ? 23.530 8.898 -9.627 1.00 89.19 180 GLN A CA 1
ATOM 1446 C C . GLN A 1 180 ? 24.927 9.433 -9.287 1.00 89.19 180 GLN A C 1
ATOM 1448 O O . GLN A 1 180 ? 25.751 8.711 -8.721 1.00 89.19 180 GLN A O 1
ATOM 1453 N N . SER A 1 181 ? 25.153 10.727 -9.538 1.00 85.25 181 SER A N 1
ATOM 1454 C CA . SER A 1 181 ? 26.379 11.432 -9.134 1.00 85.25 181 SER A CA 1
ATOM 1455 C C . SER A 1 181 ? 26.581 11.404 -7.617 1.00 85.25 181 SER A C 1
ATOM 1457 O O . SER A 1 181 ? 27.675 11.143 -7.123 1.00 85.25 181 SER A O 1
ATOM 1459 N N . GLU A 1 182 ? 25.494 11.612 -6.879 1.00 82.75 182 GLU A N 1
ATOM 1460 C CA . GLU A 1 182 ? 25.393 11.412 -5.443 1.00 82.75 182 GLU A CA 1
ATOM 1461 C C . GLU A 1 182 ? 24.360 10.310 -5.211 1.00 82.75 182 GLU A C 1
ATOM 1463 O O . GLU A 1 182 ? 23.219 10.441 -5.642 1.00 82.75 182 GLU A O 1
ATOM 1468 N N . GLN A 1 183 ? 24.745 9.216 -4.546 1.00 85.00 183 GLN A N 1
ATOM 1469 C CA . GLN A 1 183 ? 23.882 8.060 -4.247 1.00 85.00 183 GLN A CA 1
ATOM 1470 C C . GLN A 1 183 ? 22.766 8.426 -3.241 1.00 85.00 183 GLN A C 1
ATOM 1472 O O . GLN A 1 183 ? 22.769 7.975 -2.094 1.00 85.00 183 GLN A O 1
ATOM 1477 N N . LEU A 1 184 ? 21.842 9.299 -3.649 1.00 90.00 184 LEU A N 1
ATOM 1478 C CA . LEU A 1 184 ? 20.780 9.895 -2.836 1.00 90.00 184 LEU A CA 1
ATOM 1479 C C . LEU A 1 184 ? 19.594 8.949 -2.656 1.00 90.00 184 LEU A C 1
ATOM 1481 O O . LEU A 1 184 ? 18.931 8.984 -1.615 1.00 90.00 184 LEU A O 1
ATOM 1485 N N . TYR A 1 185 ? 19.324 8.115 -3.656 1.00 91.44 185 TYR A N 1
ATOM 1486 C CA . TYR A 1 185 ? 18.257 7.126 -3.649 1.00 91.44 185 TYR A CA 1
ATOM 1487 C C . TYR A 1 185 ? 18.818 5.715 -3.778 1.00 91.44 185 TYR A C 1
ATOM 1489 O O . TYR A 1 185 ? 19.837 5.481 -4.423 1.00 91.44 185 TYR A O 1
ATOM 1497 N N . ILE A 1 186 ? 18.110 4.774 -3.167 1.00 90.94 186 ILE A N 1
ATOM 1498 C CA . ILE A 1 186 ? 18.346 3.336 -3.279 1.00 90.94 186 ILE A CA 1
ATOM 1499 C C . ILE A 1 186 ? 17.025 2.657 -3.649 1.00 90.94 186 ILE A C 1
ATOM 1501 O O . ILE A 1 186 ? 15.948 3.219 -3.411 1.00 90.94 186 ILE A O 1
ATOM 1505 N N . ALA A 1 187 ? 17.095 1.449 -4.204 1.00 90.94 187 ALA A N 1
ATOM 1506 C CA . ALA A 1 187 ? 15.911 0.617 -4.383 1.00 90.94 187 ALA A CA 1
ATOM 1507 C C . ALA A 1 187 ? 15.237 0.357 -3.029 1.00 90.94 187 ALA A C 1
ATOM 1509 O O . ALA A 1 187 ? 15.911 0.195 -2.011 1.00 90.94 187 ALA A O 1
ATOM 1510 N N . ASN A 1 188 ? 13.905 0.368 -2.997 1.00 91.56 188 ASN A N 1
ATOM 1511 C CA . ASN A 1 188 ? 13.156 0.188 -1.761 1.00 91.56 188 ASN A CA 1
ATOM 1512 C C . ASN A 1 188 ? 13.282 -1.268 -1.270 1.00 91.56 188 ASN A C 1
ATOM 1514 O O . ASN A 1 188 ? 12.706 -2.155 -1.899 1.00 91.56 188 ASN A O 1
ATOM 1518 N N . PRO A 1 189 ? 13.973 -1.561 -0.154 1.00 88.19 189 PRO A N 1
ATOM 1519 C CA . PRO A 1 189 ? 14.113 -2.939 0.324 1.00 88.19 189 PRO A CA 1
ATOM 1520 C C . PRO A 1 189 ? 12.784 -3.527 0.824 1.00 88.19 189 PRO A C 1
ATOM 1522 O O . PRO A 1 189 ? 12.641 -4.745 0.893 1.00 88.19 189 PRO A O 1
ATOM 1525 N N . GLU A 1 190 ? 11.805 -2.673 1.143 1.00 88.81 190 GLU A N 1
ATOM 1526 C CA . GLU A 1 190 ? 10.458 -3.058 1.569 1.00 88.81 190 GLU A CA 1
ATOM 1527 C C . GLU A 1 190 ? 9.440 -3.046 0.412 1.00 88.81 190 GLU A C 1
ATOM 1529 O O . GLU A 1 190 ? 8.240 -2.905 0.655 1.00 88.81 190 GLU A O 1
ATOM 1534 N N . SER A 1 191 ? 9.880 -3.149 -0.850 1.00 91.50 191 SER A N 1
ATOM 1535 C CA . SER A 1 191 ? 8.946 -3.302 -1.976 1.00 91.50 191 SER A CA 1
ATOM 1536 C C . SER A 1 191 ? 8.025 -4.516 -1.766 1.00 91.50 191 SER A C 1
ATOM 1538 O O . SER A 1 191 ? 8.475 -5.538 -1.234 1.00 91.50 191 SER A O 1
ATOM 1540 N N . PRO A 1 192 ? 6.745 -4.434 -2.180 1.00 95.94 192 PRO A N 1
ATOM 1541 C CA . PRO A 1 192 ? 5.817 -5.545 -2.027 1.00 95.94 192 PRO A CA 1
ATOM 1542 C C . PRO A 1 192 ? 6.312 -6.794 -2.753 1.00 95.94 192 PRO A C 1
ATOM 1544 O O . PRO A 1 192 ? 6.862 -6.709 -3.849 1.00 95.94 192 PRO A O 1
ATOM 1547 N N . ARG A 1 193 ? 6.070 -7.962 -2.156 1.00 95.81 193 ARG A N 1
ATOM 1548 C CA . ARG A 1 193 ? 6.231 -9.242 -2.859 1.00 95.81 193 ARG A CA 1
ATOM 1549 C C . ARG A 1 193 ? 4.996 -9.532 -3.702 1.00 95.81 193 ARG A C 1
ATOM 1551 O O . ARG A 1 193 ? 3.883 -9.302 -3.232 1.00 95.81 193 ARG A O 1
ATOM 1558 N N . TYR A 1 194 ? 5.186 -10.092 -4.888 1.00 97.31 194 TYR A N 1
ATOM 1559 C CA . TYR A 1 194 ? 4.095 -10.553 -5.742 1.00 97.31 194 TYR A CA 1
ATOM 1560 C C . TYR A 1 194 ? 4.177 -12.064 -5.843 1.00 97.31 194 TYR A C 1
ATOM 1562 O O . TYR A 1 194 ? 5.209 -12.599 -6.235 1.00 97.31 194 TYR A O 1
ATOM 1570 N N . LEU A 1 195 ? 3.117 -12.743 -5.429 1.00 97.38 195 LEU A N 1
ATOM 1571 C CA . LEU A 1 195 ? 3.095 -14.190 -5.314 1.00 97.38 195 LEU A CA 1
ATOM 1572 C C . LEU A 1 195 ? 1.871 -14.757 -6.028 1.00 97.38 195 LEU A C 1
ATOM 1574 O O . LEU A 1 195 ? 0.840 -14.093 -6.164 1.00 97.38 195 LEU A O 1
ATOM 1578 N N . ASP A 1 196 ? 1.987 -16.014 -6.418 1.00 97.56 196 ASP A N 1
ATOM 1579 C CA . ASP A 1 196 ? 0.898 -16.817 -6.951 1.00 97.56 196 ASP A CA 1
ATOM 1580 C C . ASP A 1 196 ? 0.672 -18.029 -6.046 1.00 97.56 196 ASP A C 1
ATOM 1582 O O . ASP A 1 196 ? 1.629 -18.697 -5.636 1.00 97.56 196 ASP A O 1
ATOM 1586 N N . ARG A 1 197 ? -0.586 -18.301 -5.689 1.00 95.56 197 ARG A N 1
ATOM 1587 C CA . ARG A 1 197 ? -0.935 -19.478 -4.893 1.00 95.56 197 ARG A CA 1
ATOM 1588 C C . ARG A 1 197 ? -1.190 -20.662 -5.819 1.00 95.56 197 ARG A C 1
ATOM 1590 O O . ARG A 1 197 ? -2.215 -20.734 -6.487 1.00 95.56 197 ARG A O 1
ATOM 1597 N N . GLN A 1 198 ? -0.305 -21.651 -5.765 1.00 93.12 198 GLN A N 1
ATOM 1598 C CA . GLN A 1 198 ? -0.433 -22.906 -6.502 1.00 93.12 198 GLN A CA 1
ATOM 1599 C C . GLN A 1 198 ? -0.713 -24.044 -5.516 1.00 93.12 198 GLN A C 1
ATOM 1601 O O . GLN A 1 198 ? 0.190 -24.630 -4.913 1.00 93.12 198 GLN A O 1
ATOM 1606 N N . GLY A 1 199 ? -2.002 -24.318 -5.291 1.00 90.19 199 GLY A N 1
ATOM 1607 C CA . GLY A 1 199 ? -2.449 -25.248 -4.252 1.00 90.19 199 GLY A CA 1
ATOM 1608 C C . GLY A 1 199 ? -2.117 -24.723 -2.852 1.00 90.19 199 GLY A C 1
ATOM 1609 O O . GLY A 1 199 ? -2.660 -23.705 -2.427 1.00 90.19 199 GLY A O 1
ATOM 1610 N N . GLU A 1 200 ? -1.222 -25.406 -2.141 1.00 89.25 200 GLU A N 1
ATOM 1611 C CA . GLU A 1 200 ? -0.775 -25.030 -0.787 1.00 89.25 200 GLU A CA 1
ATOM 1612 C C . GLU A 1 200 ? 0.552 -24.255 -0.775 1.00 89.25 200 GLU A C 1
ATOM 1614 O O . GLU A 1 200 ? 1.030 -23.854 0.286 1.00 89.25 200 GLU A O 1
ATOM 1619 N N . VAL A 1 201 ? 1.161 -24.036 -1.943 1.00 93.62 201 VAL A N 1
ATOM 1620 C CA . VAL A 1 201 ? 2.458 -23.365 -2.064 1.00 93.62 201 VAL A CA 1
ATOM 1621 C C . VAL A 1 201 ? 2.270 -21.956 -2.613 1.00 93.62 201 VAL A C 1
ATOM 1623 O O . VAL A 1 201 ? 1.435 -21.713 -3.483 1.00 93.62 201 VAL A O 1
ATOM 1626 N N . LEU A 1 202 ? 3.066 -21.022 -2.096 1.00 95.25 202 LEU A N 1
ATOM 1627 C CA . LEU A 1 202 ? 3.216 -19.684 -2.657 1.00 95.25 202 LEU A CA 1
ATOM 1628 C C . LEU A 1 202 ? 4.501 -19.647 -3.481 1.00 95.25 202 LEU A C 1
ATOM 1630 O O . LEU A 1 202 ? 5.580 -19.898 -2.939 1.00 95.25 202 LEU A O 1
ATOM 1634 N N . VAL A 1 203 ? 4.382 -19.324 -4.764 1.00 95.50 203 VAL A N 1
ATOM 1635 C CA . VAL A 1 203 ? 5.520 -19.132 -5.674 1.00 95.50 203 VAL A CA 1
ATOM 1636 C C . VAL A 1 203 ? 5.644 -17.661 -6.050 1.00 95.50 203 VAL A C 1
ATOM 1638 O O . VAL A 1 203 ? 4.695 -16.895 -5.871 1.00 95.50 203 VAL A O 1
ATOM 1641 N N . ASP A 1 204 ? 6.813 -17.243 -6.535 1.00 95.56 204 ASP A N 1
ATOM 1642 C CA . ASP A 1 204 ? 6.961 -15.902 -7.098 1.00 95.56 204 ASP A CA 1
ATOM 1643 C C . ASP A 1 204 ? 6.030 -15.760 -8.310 1.00 95.56 204 ASP A C 1
ATOM 1645 O O . ASP A 1 204 ? 5.975 -16.643 -9.169 1.00 95.56 204 ASP A O 1
ATOM 1649 N N . LEU A 1 205 ? 5.274 -14.661 -8.372 1.00 96.75 205 LEU A N 1
ATOM 1650 C CA . LEU A 1 205 ? 4.352 -14.412 -9.476 1.00 96.75 205 LEU A CA 1
ATOM 1651 C C . LEU A 1 205 ? 5.087 -14.420 -10.819 1.00 96.75 205 LEU A C 1
ATOM 1653 O O . LEU A 1 205 ? 4.533 -14.901 -11.803 1.00 96.75 205 LEU A O 1
ATOM 1657 N N . PHE A 1 206 ? 6.320 -13.916 -10.873 1.00 94.69 206 PHE A N 1
ATOM 1658 C CA . PHE A 1 206 ? 7.088 -13.833 -12.114 1.00 94.69 206 PHE A CA 1
ATOM 1659 C C . PHE A 1 206 ? 7.579 -15.193 -12.625 1.00 94.69 206 PHE A C 1
ATOM 1661 O O . PHE A 1 206 ? 7.865 -15.303 -13.815 1.00 94.69 206 PHE A O 1
ATOM 1668 N N . ASP A 1 207 ? 7.615 -16.211 -11.761 1.00 93.62 207 ASP A N 1
ATOM 1669 C CA . ASP A 1 207 ? 7.979 -17.589 -12.111 1.00 93.62 207 ASP A CA 1
ATOM 1670 C C . ASP A 1 207 ? 6.747 -18.461 -12.429 1.00 93.62 207 ASP A C 1
ATOM 1672 O O . ASP A 1 207 ? 6.879 -19.639 -12.767 1.00 93.62 207 ASP A O 1
ATOM 1676 N N . SER A 1 208 ? 5.534 -17.907 -12.308 1.00 92.69 208 SER A N 1
ATOM 1677 C CA . SER A 1 208 ? 4.282 -18.611 -12.605 1.00 92.69 208 SER A CA 1
ATOM 1678 C C . SER A 1 208 ? 3.947 -18.618 -14.105 1.00 92.69 208 SER A C 1
ATOM 1680 O O . SER A 1 208 ? 4.419 -17.770 -14.863 1.00 92.69 208 SER A O 1
ATOM 1682 N N . GLU A 1 209 ? 3.084 -19.548 -14.539 1.00 87.56 209 GLU A N 1
ATOM 1683 C CA . GLU A 1 209 ? 2.614 -19.622 -15.937 1.00 87.56 209 GLU A CA 1
ATOM 1684 C C . GLU A 1 209 ? 1.955 -18.313 -16.399 1.00 87.56 209 GLU A C 1
ATOM 1686 O O . GLU A 1 209 ? 2.107 -17.889 -17.546 1.00 87.56 209 GLU A O 1
ATOM 1691 N N . GLU A 1 210 ? 1.248 -17.642 -15.489 1.00 88.94 210 GLU A N 1
ATOM 1692 C CA . GLU A 1 210 ? 0.670 -16.325 -15.716 1.00 88.94 210 GLU A CA 1
ATOM 1693 C C . GLU A 1 210 ? 1.445 -15.274 -14.919 1.00 88.94 210 GLU A C 1
ATOM 1695 O O . GLU A 1 210 ? 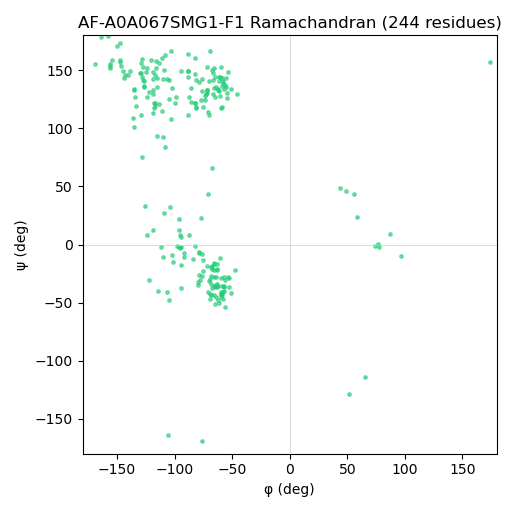1.029 -14.889 -13.823 1.00 88.94 210 GLU A O 1
ATOM 1700 N N . SER A 1 211 ? 2.557 -14.809 -15.500 1.00 89.44 211 SER A N 1
ATOM 1701 C CA . SER A 1 211 ? 3.584 -13.952 -14.884 1.00 89.44 211 SER A CA 1
ATOM 1702 C C . SER A 1 211 ? 3.160 -12.494 -14.618 1.00 89.44 211 SER A C 1
ATOM 1704 O O . SER A 1 211 ? 3.886 -11.543 -14.922 1.00 89.44 211 SER A O 1
ATOM 1706 N N . GLY A 1 212 ? 1.954 -12.294 -14.095 1.00 93.62 212 GLY A N 1
ATOM 1707 C CA . GLY A 1 212 ? 1.363 -10.998 -13.793 1.00 93.62 212 GLY A CA 1
ATOM 1708 C C . GLY A 1 212 ? -0.086 -11.135 -13.334 1.00 93.62 212 GLY A C 1
ATOM 1709 O O . GLY A 1 212 ? -0.762 -12.112 -13.653 1.00 93.62 212 GLY A O 1
AT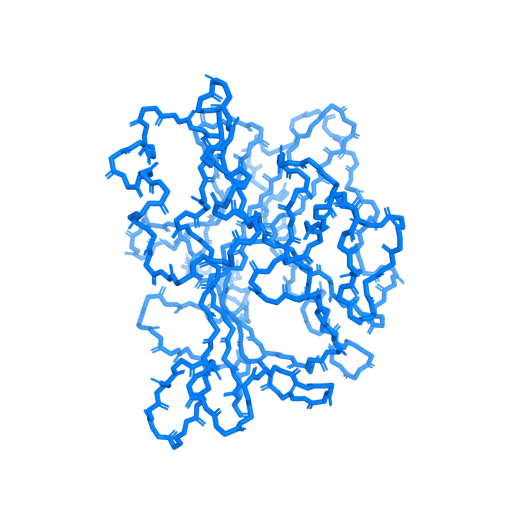OM 1710 N N . PHE A 1 213 ? -0.573 -10.134 -12.603 1.00 96.44 213 PHE A N 1
ATOM 1711 C CA . PHE A 1 213 ? -1.985 -10.062 -12.239 1.00 96.44 213 PHE A CA 1
ATOM 1712 C C . PHE A 1 213 ? -2.830 -9.613 -13.429 1.00 96.44 213 PHE A C 1
ATOM 1714 O O . PHE A 1 213 ? -2.442 -8.726 -14.195 1.00 96.44 213 PHE A O 1
ATOM 1721 N N . ARG A 1 214 ? -4.022 -10.186 -13.547 1.00 95.31 214 ARG A N 1
ATOM 1722 C CA . ARG A 1 214 ? -5.012 -9.847 -14.563 1.00 95.31 214 ARG A CA 1
ATOM 1723 C C . ARG A 1 214 ? -6.232 -9.209 -13.926 1.00 95.31 214 ARG A C 1
ATOM 1725 O O . ARG A 1 214 ? -6.541 -9.383 -12.749 1.00 95.31 214 ARG A O 1
ATOM 1732 N N . ARG A 1 215 ? -6.947 -8.427 -14.730 1.00 96.06 215 ARG A N 1
ATOM 1733 C CA . ARG A 1 215 ? -8.224 -7.862 -14.303 1.00 96.06 215 ARG A CA 1
ATOM 1734 C C . ARG A 1 215 ? -9.198 -8.997 -13.982 1.00 96.06 215 ARG A C 1
ATOM 1736 O O . ARG A 1 215 ? -9.454 -9.836 -14.838 1.00 96.06 215 ARG A O 1
ATOM 1743 N N . GLY A 1 216 ? -9.791 -8.948 -12.795 1.00 95.94 216 GLY A N 1
ATOM 1744 C CA . GLY A 1 216 ? -10.723 -9.959 -12.302 1.00 95.94 216 GLY A CA 1
ATOM 1745 C C . GLY A 1 216 ? -10.083 -11.012 -11.400 1.00 95.94 216 GLY A C 1
ATOM 1746 O O . GLY A 1 216 ? -10.833 -11.731 -10.744 1.00 95.94 216 GLY A O 1
ATOM 1747 N N . ASP A 1 217 ? -8.750 -11.064 -11.302 1.00 97.44 217 ASP A N 1
ATOM 1748 C CA . ASP A 1 217 ? -8.075 -11.936 -10.338 1.00 97.44 217 ASP A CA 1
ATOM 1749 C C . ASP A 1 217 ? -8.538 -11.602 -8.921 1.00 97.44 217 ASP A C 1
ATOM 1751 O O . ASP A 1 217 ? -8.661 -10.429 -8.550 1.00 97.44 217 ASP A O 1
ATOM 1755 N N . ILE A 1 218 ? -8.756 -12.627 -8.100 1.00 97.19 218 ILE A N 1
ATOM 1756 C CA . ILE A 1 218 ? -8.907 -12.414 -6.667 1.00 97.19 218 ILE A CA 1
ATOM 1757 C C . ILE A 1 218 ? -7.501 -12.297 -6.094 1.00 97.19 218 ILE A C 1
ATOM 1759 O O . ILE A 1 218 ? -6.693 -13.219 -6.184 1.00 97.19 218 ILE A O 1
ATOM 1763 N N . VAL A 1 219 ? -7.201 -11.142 -5.509 1.00 98.06 219 VAL A N 1
ATOM 1764 C CA . VAL A 1 219 ? -5.894 -10.874 -4.919 1.00 98.06 219 VAL A CA 1
ATOM 1765 C C . VAL A 1 219 ? -6.069 -10.647 -3.432 1.00 98.06 219 VAL A C 1
ATOM 1767 O O . VAL A 1 219 ? -6.762 -9.726 -2.992 1.00 98.06 219 VAL A O 1
ATOM 1770 N N . TRP A 1 220 ? -5.422 -11.503 -2.652 1.00 98.19 220 TRP A N 1
ATOM 1771 C CA . TRP A 1 220 ? -5.155 -11.250 -1.249 1.00 98.19 220 TRP A CA 1
ATOM 1772 C C . TRP A 1 220 ? -3.958 -10.309 -1.142 1.00 98.19 220 TRP A C 1
ATOM 1774 O O . TRP A 1 220 ? -2.985 -10.443 -1.881 1.00 98.19 220 TRP A O 1
ATOM 1784 N N . PHE A 1 221 ? -3.997 -9.351 -0.229 1.00 98.25 221 PHE A N 1
ATOM 1785 C CA . PHE A 1 221 ? -2.882 -8.442 -0.019 1.00 98.25 221 PHE A CA 1
ATOM 1786 C C . PHE A 1 221 ? -2.718 -8.083 1.447 1.00 98.25 221 PHE A C 1
ATOM 1788 O O . PHE A 1 221 ? -3.695 -7.898 2.177 1.00 98.25 221 PHE A O 1
ATOM 1795 N N . SER A 1 222 ? -1.460 -7.948 1.857 1.00 98.38 222 SER A N 1
ATOM 1796 C CA . SER A 1 222 ? -1.094 -7.443 3.172 1.00 98.38 222 SER A CA 1
ATOM 1797 C C . SER A 1 222 ? -0.472 -6.063 3.096 1.00 98.38 222 SER A C 1
ATOM 1799 O O . SER A 1 222 ? 0.152 -5.691 2.098 1.00 98.38 222 SER A O 1
ATOM 1801 N N . PHE A 1 223 ? -0.663 -5.284 4.155 1.00 98.44 223 PHE A N 1
ATOM 1802 C CA . PHE A 1 223 ? -0.195 -3.914 4.240 1.00 98.44 223 PHE A CA 1
ATOM 1803 C C . PHE A 1 223 ? -0.013 -3.452 5.686 1.00 98.44 223 PHE A C 1
ATOM 1805 O O . PHE A 1 223 ? -0.687 -3.911 6.606 1.00 98.44 223 PHE A O 1
ATOM 1812 N N . LYS A 1 224 ? 0.876 -2.479 5.882 1.00 98.12 224 LYS A N 1
ATOM 1813 C CA . LYS A 1 224 ? 0.925 -1.664 7.103 1.00 98.12 224 LYS A CA 1
ATOM 1814 C C . LYS A 1 224 ? -0.007 -0.462 6.903 1.00 98.12 224 LYS A C 1
ATOM 1816 O O . LYS A 1 224 ? -0.075 0.077 5.795 1.00 98.12 224 LYS A O 1
ATOM 1821 N N . LEU A 1 225 ? -0.693 -0.016 7.956 1.00 98.00 225 LEU A N 1
ATOM 1822 C CA . LEU A 1 225 ? -1.528 1.190 7.909 1.00 98.00 225 LEU A CA 1
ATOM 1823 C C . LEU A 1 225 ? -0.916 2.304 8.758 1.00 98.00 225 LEU A C 1
ATOM 1825 O O . LEU A 1 225 ? -0.827 2.199 9.983 1.00 98.00 225 LEU A O 1
ATOM 1829 N N . GLY A 1 226 ? -0.509 3.371 8.080 1.00 97.06 226 GLY A N 1
ATOM 1830 C CA . GLY A 1 226 ? -0.100 4.629 8.680 1.00 97.06 226 GLY A CA 1
ATOM 1831 C C . GLY A 1 226 ? -1.176 5.703 8.553 1.00 97.06 226 GLY A C 1
ATOM 1832 O O . GLY A 1 226 ? -2.107 5.600 7.759 1.00 97.06 226 GLY A O 1
ATOM 1833 N N . PHE A 1 227 ? -1.006 6.779 9.306 1.00 97.62 227 PHE A N 1
ATOM 1834 C CA . PHE A 1 227 ? -1.746 8.024 9.162 1.00 97.62 227 PHE A CA 1
ATOM 1835 C C . PHE A 1 227 ? -0.749 9.167 9.247 1.00 97.62 227 PHE A C 1
ATOM 1837 O O . PHE A 1 227 ? 0.094 9.187 10.142 1.00 97.62 227 PHE A O 1
ATOM 1844 N N . TYR A 1 228 ? -0.828 10.134 8.342 1.00 96.06 228 TYR A N 1
ATOM 1845 C CA . TYR A 1 228 ? 0.006 11.328 8.424 1.00 96.06 228 TYR A CA 1
ATOM 1846 C C . TYR A 1 228 ? -0.852 12.571 8.608 1.00 96.06 228 TYR A C 1
ATOM 1848 O O . TYR A 1 228 ? -1.947 12.667 8.060 1.00 96.06 228 TYR A O 1
ATOM 1856 N N . VAL A 1 229 ? -0.325 13.539 9.352 1.00 96.25 229 VAL A N 1
ATOM 1857 C CA . VAL A 1 229 ? -0.897 14.871 9.548 1.00 96.25 229 VAL A CA 1
ATOM 1858 C C . VAL A 1 229 ? 0.114 15.877 9.015 1.00 96.25 229 VAL A C 1
ATOM 1860 O O . VAL A 1 229 ? 1.209 16.004 9.560 1.00 96.25 229 VAL A O 1
ATOM 1863 N N . ASN A 1 230 ? -0.217 16.580 7.936 1.00 93.69 230 ASN A N 1
ATOM 1864 C CA . ASN A 1 230 ? 0.627 17.643 7.397 1.00 93.69 230 ASN A CA 1
ATOM 1865 C C . ASN A 1 230 ? 0.027 19.028 7.719 1.00 93.69 230 ASN A C 1
ATOM 1867 O O . ASN A 1 230 ? -0.787 19.172 8.634 1.00 93.69 230 ASN A O 1
ATOM 1871 N N . ARG A 1 231 ? 0.492 20.076 7.029 1.00 93.94 231 ARG A N 1
ATOM 1872 C CA . ARG A 1 231 ? 0.023 21.449 7.264 1.00 93.94 231 ARG A CA 1
ATOM 1873 C C . ARG A 1 231 ? -1.426 21.677 6.829 1.00 93.94 231 ARG A C 1
ATOM 1875 O O . ARG A 1 231 ? -2.094 22.498 7.449 1.00 93.94 231 ARG A O 1
ATOM 1882 N N . ASP A 1 232 ? -1.893 20.946 5.825 1.00 95.38 232 ASP A N 1
ATOM 1883 C CA . ASP A 1 232 ? -3.150 21.217 5.129 1.00 95.38 232 ASP A CA 1
ATOM 1884 C C . ASP A 1 232 ? -4.234 20.203 5.515 1.00 95.38 232 ASP A C 1
ATOM 1886 O O . ASP A 1 232 ? -5.379 20.568 5.765 1.00 95.38 232 ASP A O 1
ATOM 1890 N N . HIS A 1 233 ? -3.862 18.928 5.638 1.00 97.06 233 HIS A N 1
ATOM 1891 C CA . HIS A 1 233 ? -4.777 17.816 5.87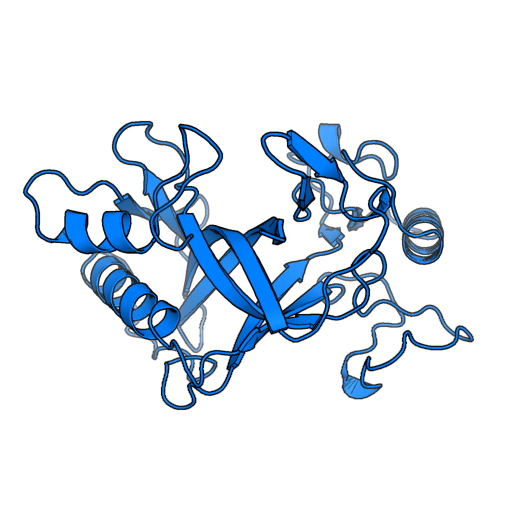4 1.00 97.06 233 HIS A CA 1
ATOM 1892 C C . HIS A 1 233 ? -4.116 16.678 6.659 1.00 97.06 233 HIS A C 1
ATOM 1894 O O . HIS A 1 233 ? -2.896 16.620 6.839 1.00 97.06 233 HIS A O 1
ATOM 1900 N N . TRP A 1 234 ? -4.926 15.712 7.074 1.00 97.62 234 TRP A N 1
ATOM 1901 C CA . TRP A 1 234 ? -4.450 14.377 7.431 1.00 97.62 234 TRP A CA 1
ATOM 1902 C C . TRP A 1 234 ? -5.027 13.324 6.483 1.00 97.62 234 TRP A C 1
ATOM 1904 O O . TRP A 1 234 ? -6.037 13.562 5.816 1.00 97.62 234 TRP A O 1
ATOM 1914 N N . ALA A 1 235 ? -4.375 12.170 6.369 1.00 97.38 235 ALA A N 1
ATOM 1915 C CA . ALA A 1 235 ? -4.896 11.048 5.590 1.00 97.38 235 ALA A CA 1
ATOM 1916 C C . ALA A 1 235 ? -4.315 9.707 6.064 1.00 97.38 235 ALA A C 1
ATOM 1918 O O . ALA A 1 235 ? -3.202 9.691 6.605 1.00 97.38 235 ALA A O 1
ATOM 1919 N N . PRO A 1 236 ? -5.021 8.587 5.824 1.00 97.25 236 PRO A N 1
ATOM 1920 C CA . PRO A 1 236 ? -4.410 7.268 5.899 1.00 97.25 236 PRO A CA 1
ATOM 1921 C C . PRO A 1 236 ? -3.352 7.084 4.797 1.00 97.25 236 PRO A C 1
ATOM 1923 O O . PRO A 1 236 ? -3.431 7.667 3.713 1.00 97.25 236 PRO A O 1
ATOM 1926 N N . GLU A 1 237 ? -2.363 6.248 5.083 1.00 95.69 237 GLU A N 1
ATOM 1927 C CA . GLU A 1 237 ? -1.319 5.790 4.171 1.00 95.69 237 GLU A CA 1
ATOM 1928 C C . GLU A 1 237 ? -1.266 4.262 4.254 1.00 95.69 237 GLU A C 1
ATOM 1930 O O . GLU A 1 237 ? -0.878 3.697 5.276 1.00 95.69 237 GLU A O 1
ATOM 1935 N N . ILE A 1 238 ? -1.675 3.590 3.179 1.00 96.81 238 ILE A N 1
ATOM 1936 C CA . ILE A 1 238 ? -1.525 2.141 3.043 1.00 96.81 238 ILE A CA 1
ATOM 1937 C C . ILE A 1 238 ? -0.160 1.861 2.441 1.00 96.81 238 ILE A C 1
ATOM 1939 O O . ILE A 1 238 ? 0.181 2.404 1.391 1.00 96.81 238 ILE A O 1
ATOM 1943 N N . ILE A 1 239 ? 0.602 1.002 3.111 1.00 96.56 239 ILE A N 1
ATOM 1944 C CA . ILE A 1 239 ? 1.942 0.593 2.703 1.00 96.56 239 ILE A CA 1
ATOM 1945 C C . ILE A 1 239 ? 1.872 -0.905 2.391 1.00 96.56 239 ILE A C 1
ATOM 1947 O O . ILE A 1 239 ? 1.975 -1.713 3.320 1.00 96.56 239 ILE A O 1
ATOM 1951 N N . PRO A 1 240 ? 1.641 -1.294 1.123 1.00 97.88 240 PRO A N 1
ATOM 1952 C CA . PRO A 1 240 ? 1.537 -2.700 0.754 1.00 97.88 240 PRO A CA 1
ATOM 1953 C C . PRO A 1 240 ? 2.832 -3.455 1.060 1.00 97.88 240 PRO A C 1
ATOM 1955 O O . PRO A 1 240 ? 3.923 -2.908 0.913 1.00 97.88 240 PRO A O 1
ATOM 1958 N N . THR A 1 241 ? 2.709 -4.713 1.471 1.00 96.94 241 THR A N 1
ATOM 1959 C CA . THR A 1 241 ? 3.840 -5.597 1.797 1.00 96.94 241 THR A CA 1
ATOM 1960 C C . THR A 1 241 ? 3.853 -6.873 0.965 1.00 96.94 241 THR A C 1
ATOM 1962 O O . THR A 1 241 ? 4.925 -7.413 0.688 1.00 96.94 241 THR A O 1
ATOM 1965 N N . ALA A 1 242 ? 2.686 -7.367 0.552 1.00 97.44 242 ALA A N 1
ATOM 1966 C CA . ALA A 1 242 ? 2.578 -8.478 -0.384 1.00 97.44 242 ALA A CA 1
ATOM 1967 C C . ALA A 1 242 ? 1.232 -8.462 -1.114 1.00 97.44 242 ALA A C 1
ATOM 1969 O O . ALA A 1 242 ? 0.232 -8.019 -0.553 1.00 97.44 242 ALA A O 1
ATOM 1970 N N . PHE A 1 243 ? 1.223 -9.008 -2.324 1.00 98.31 243 PHE A N 1
ATOM 1971 C CA . PHE A 1 243 ? 0.040 -9.345 -3.108 1.00 98.31 243 PHE A CA 1
ATOM 1972 C C . PHE A 1 243 ? 0.135 -10.815 -3.517 1.00 98.31 243 PHE A C 1
ATOM 1974 O O . PHE A 1 243 ? 1.204 -11.271 -3.919 1.00 98.31 243 PHE A O 1
ATOM 1981 N N . ILE A 1 244 ? -0.965 -11.549 -3.397 1.00 97.94 244 ILE A N 1
ATOM 1982 C CA . ILE A 1 244 ? -1.052 -12.984 -3.660 1.00 97.94 244 ILE A CA 1
ATOM 1983 C C . ILE A 1 244 ? -2.293 -13.235 -4.513 1.00 97.94 244 ILE A C 1
ATOM 1985 O O . ILE A 1 244 ? -3.403 -12.944 -4.061 1.00 97.94 244 ILE A O 1
ATOM 1989 N N . ARG A 1 245 ? -2.120 -13.774 -5.723 1.00 97.75 245 ARG A N 1
ATOM 1990 C CA . ARG A 1 245 ? -3.239 -14.292 -6.528 1.00 97.75 245 ARG A CA 1
ATOM 1991 C C . ARG A 1 245 ? -3.735 -15.598 -5.901 1.00 97.75 245 ARG A C 1
ATOM 1993 O O . ARG A 1 245 ? -2.910 -16.447 -5.562 1.00 97.75 245 ARG A O 1
ATOM 2000 N N . VAL A 1 246 ? -5.049 -15.720 -5.687 1.00 94.94 246 VAL A N 1
ATOM 2001 C CA . VAL A 1 246 ? -5.694 -16.834 -4.957 1.00 94.94 246 VAL A CA 1
ATOM 2002 C C . VAL A 1 246 ? -6.909 -17.408 -5.666 1.00 94.94 246 VAL A C 1
ATOM 2004 O O . VAL A 1 246 ? -7.560 -16.666 -6.433 1.00 94.94 246 VAL A O 1
#

Nearest PDB structures (foldseek):
  4klk-assembly1_A  TM=4.544E-01  e=1.517E-03  Enterococcus faecalis V583
  5odk-assembly2_B  TM=4.300E-01  e=1.712E-03  Hafnia phage Enc34
  5odj-assembly1_A  TM=4.193E-01  e=2.461E-03  Hafnia phage Enc34
  5odl-assembly1_A  TM=4.154E-01  e=3.329E-03  Hafnia phage Enc34
  5odk-assembly1_A  TM=4.141E-01  e=6.470E-03  Hafnia phage Enc34

Foldseek 3Di:
DQCDDPDPQADRLVQQLVQVPPPGHQWAWDQDPDNQKIWIAGPVVRHFHKYKGKAFWADKADLFQAQEDAPPGDGDPPRDPVLHDNADDQSRKIKTKGFPPPPQVVLVSVVSVVVRQVPDPSPPPVVAAEDPVSNPPDRRMDMAMAGQKDFDDPVCVVCFDLPNAPDDHDPSVSVNCVPDPDNGITGDSQRAFEWEDDPPDTDGCCPDPNNDDDGGFIKMWIWIWMWGDDPHHIYIHTHTRYIYGD

Radius of gyration: 18.46 Å; Cα contacts (8 Å, |Δi|>4): 472; chains: 1; bounding box: 46×47×51 Å

Mean predicted aligned error: 4.26 Å